Protein AF-I3D1S7-F1 (afdb_monomer_lite)

Structure (mmCIF, N/CA/C/O backbone):
data_AF-I3D1S7-F1
#
_entry.id   AF-I3D1S7-F1
#
loop_
_atom_site.group_PDB
_atom_site.id
_atom_site.type_symbol
_atom_site.label_atom_id
_atom_site.label_alt_id
_atom_site.label_comp_id
_atom_site.label_asym_id
_atom_site.label_entity_id
_atom_site.label_seq_id
_atom_site.pdbx_PDB_ins_code
_atom_site.Cartn_x
_atom_site.Cartn_y
_atom_site.Cartn_z
_atom_site.occupancy
_atom_site.B_iso_or_equiv
_atom_site.auth_seq_id
_atom_site.auth_comp_id
_atom_site.auth_asym_id
_atom_site.auth_atom_id
_atom_site.pdbx_PDB_model_num
ATOM 1 N N . MET A 1 1 ? 56.075 -6.859 -53.085 1.00 43.03 1 MET A N 1
ATOM 2 C CA . MET A 1 1 ? 54.659 -6.988 -52.671 1.00 43.03 1 MET A CA 1
ATOM 3 C C . MET A 1 1 ? 54.621 -7.214 -51.167 1.00 43.03 1 MET A C 1
ATOM 5 O O . MET A 1 1 ? 55.284 -8.134 -50.703 1.00 43.03 1 MET A O 1
ATOM 9 N N . ARG A 1 2 ? 53.948 -6.347 -50.397 1.00 50.91 2 ARG A N 1
ATOM 10 C CA . ARG A 1 2 ? 53.753 -6.568 -48.952 1.00 50.91 2 ARG A CA 1
ATOM 11 C C . ARG A 1 2 ? 52.721 -7.684 -48.762 1.00 50.91 2 ARG A C 1
ATOM 13 O O . ARG A 1 2 ? 51.759 -7.744 -49.522 1.00 50.91 2 ARG A O 1
ATOM 20 N N . LYS A 1 3 ? 52.952 -8.577 -47.796 1.00 56.50 3 LYS A N 1
ATOM 21 C CA . LYS A 1 3 ? 51.992 -9.633 -47.444 1.00 56.50 3 LYS A CA 1
ATOM 22 C C . LYS A 1 3 ? 50.681 -8.984 -46.967 1.00 56.50 3 LYS A C 1
ATOM 24 O O . LYS A 1 3 ? 50.765 -7.989 -46.247 1.00 56.50 3 LYS A O 1
ATOM 29 N N . PRO A 1 4 ? 49.507 -9.506 -47.360 1.00 65.00 4 PRO A N 1
ATOM 30 C CA . PRO A 1 4 ? 48.236 -9.028 -46.826 1.00 65.00 4 PRO A CA 1
ATOM 31 C C . PRO A 1 4 ? 48.206 -9.205 -45.300 1.00 65.00 4 PRO A C 1
ATOM 33 O O . PRO A 1 4 ? 48.725 -10.195 -44.781 1.00 65.00 4 PRO A O 1
ATOM 36 N N . HIS A 1 5 ? 47.643 -8.219 -44.596 1.00 73.25 5 HIS A N 1
ATOM 37 C CA . HIS A 1 5 ? 47.404 -8.299 -43.153 1.00 73.25 5 HIS A CA 1
ATOM 38 C C . HIS A 1 5 ? 46.402 -9.425 -42.841 1.00 73.25 5 HIS A C 1
ATOM 40 O O . HIS A 1 5 ? 45.608 -9.792 -43.710 1.00 73.25 5 HIS A O 1
ATOM 46 N N . SER A 1 6 ? 46.458 -9.990 -41.629 1.00 81.38 6 SER A N 1
ATOM 47 C CA . SER A 1 6 ? 45.541 -11.057 -41.209 1.00 81.38 6 SER A CA 1
ATOM 48 C C . SER A 1 6 ? 44.088 -10.570 -41.189 1.00 81.38 6 SER A C 1
ATOM 50 O O . SER A 1 6 ? 43.819 -9.372 -41.057 1.00 81.38 6 SER A O 1
ATOM 52 N N . ASP A 1 7 ? 43.141 -11.503 -41.292 1.00 80.19 7 ASP A N 1
ATOM 53 C CA . ASP A 1 7 ? 41.710 -11.180 -41.246 1.00 80.19 7 ASP A CA 1
ATOM 54 C C . ASP A 1 7 ? 41.297 -10.560 -39.901 1.00 80.19 7 ASP A C 1
ATOM 56 O O . ASP A 1 7 ? 40.423 -9.700 -39.861 1.00 80.19 7 ASP A O 1
ATOM 60 N N . GLU A 1 8 ? 41.992 -10.896 -38.812 1.00 83.06 8 GLU A N 1
ATOM 61 C CA . GLU A 1 8 ? 41.825 -10.247 -37.506 1.00 83.06 8 GLU A CA 1
ATOM 62 C C . GLU A 1 8 ? 42.163 -8.751 -37.556 1.00 83.06 8 GLU A C 1
ATOM 64 O O . GLU A 1 8 ? 41.391 -7.927 -37.074 1.00 83.06 8 GLU A O 1
ATOM 69 N N . THR A 1 9 ? 43.273 -8.373 -38.201 1.00 84.06 9 THR A N 1
ATOM 70 C CA . THR A 1 9 ? 43.650 -6.959 -38.367 1.00 84.06 9 THR A CA 1
ATOM 71 C C . THR A 1 9 ? 42.662 -6.213 -39.262 1.00 84.06 9 THR A C 1
ATOM 73 O O . THR A 1 9 ? 42.374 -5.042 -39.029 1.00 84.06 9 THR A O 1
ATOM 76 N N . ARG A 1 10 ? 42.122 -6.877 -40.290 1.00 85.81 10 ARG A N 1
ATOM 77 C CA . ARG A 1 10 ? 41.088 -6.290 -41.156 1.00 85.81 10 ARG A CA 1
ATOM 78 C C . ARG A 1 10 ? 39.790 -6.033 -40.395 1.00 85.81 10 ARG A C 1
ATOM 80 O O . ARG A 1 10 ? 39.220 -4.956 -40.544 1.00 85.81 10 ARG A O 1
ATOM 87 N N . ASN A 1 11 ? 39.360 -6.986 -39.572 1.00 86.56 11 ASN A N 1
ATOM 88 C CA . ASN A 1 11 ? 38.158 -6.847 -38.754 1.00 86.56 11 ASN A CA 1
ATOM 89 C C . ASN A 1 11 ? 38.318 -5.750 -37.691 1.00 86.56 11 ASN A C 1
ATOM 91 O O . ASN A 1 11 ? 37.415 -4.932 -37.559 1.00 86.56 11 ASN A O 1
ATOM 95 N N . ASP A 1 12 ? 39.474 -5.660 -37.023 1.00 90.44 12 ASP A N 1
ATOM 96 C CA . ASP A 1 12 ? 39.774 -4.585 -36.057 1.00 90.44 12 ASP A CA 1
ATOM 97 C C . ASP A 1 12 ? 39.713 -3.189 -36.707 1.00 90.44 12 ASP A C 1
ATOM 99 O O . ASP A 1 12 ? 39.126 -2.258 -36.160 1.00 90.44 12 ASP A O 1
ATOM 103 N N . ILE A 1 13 ? 40.253 -3.042 -37.924 1.00 90.75 13 ILE A N 1
ATOM 104 C CA . ILE A 1 13 ? 40.189 -1.783 -38.686 1.00 90.75 13 ILE A CA 1
ATOM 105 C C . ILE A 1 13 ? 38.742 -1.392 -39.006 1.00 90.75 13 ILE A C 1
ATOM 107 O O . ILE A 1 13 ? 38.370 -0.225 -38.861 1.00 90.75 13 ILE A O 1
ATOM 111 N N . VAL A 1 14 ? 37.931 -2.353 -39.454 1.00 89.81 14 VAL A N 1
ATOM 112 C CA . VAL A 1 14 ? 36.519 -2.118 -39.777 1.00 89.81 14 VAL A CA 1
ATOM 113 C C . VAL A 1 14 ? 35.725 -1.773 -38.519 1.00 89.81 14 VAL A C 1
ATOM 115 O O . VAL A 1 14 ? 34.946 -0.823 -38.540 1.00 89.81 14 VAL A O 1
ATOM 118 N N . GLU A 1 15 ? 35.941 -2.489 -37.418 1.00 90.31 15 GLU A N 1
ATOM 119 C CA . GLU A 1 15 ? 35.281 -2.234 -36.138 1.00 90.31 15 GLU A CA 1
ATOM 120 C C . GLU A 1 15 ? 35.600 -0.829 -35.617 1.00 90.31 15 GLU A C 1
ATOM 122 O O . GLU A 1 15 ? 34.683 -0.053 -35.340 1.00 90.31 15 GLU A O 1
ATOM 127 N N . LYS A 1 16 ? 36.881 -0.446 -35.573 1.00 90.12 16 LYS A N 1
ATOM 128 C CA . LYS A 1 16 ? 37.302 0.901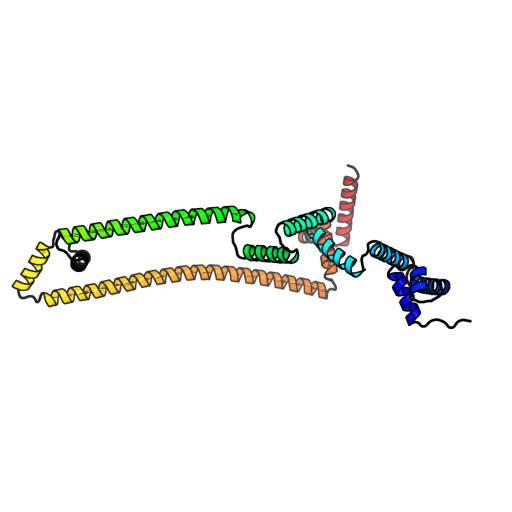 -35.154 1.00 90.12 16 LYS A CA 1
ATOM 129 C C . LYS A 1 16 ? 36.715 1.993 -36.037 1.00 90.12 16 LYS A C 1
ATOM 131 O O . LYS A 1 16 ? 36.271 3.026 -35.531 1.00 90.12 16 LYS A O 1
ATOM 136 N N . TYR A 1 17 ? 36.658 1.755 -37.347 1.00 91.31 17 TYR A N 1
ATOM 137 C CA . TYR A 1 17 ? 36.016 2.683 -38.267 1.00 91.31 17 TYR A CA 1
ATOM 138 C C . TYR A 1 17 ? 34.518 2.814 -37.981 1.00 91.31 17 TYR A C 1
ATOM 140 O O . TYR A 1 17 ? 34.033 3.931 -37.829 1.00 91.31 17 TYR A O 1
ATOM 148 N N . ILE A 1 18 ? 33.780 1.712 -37.822 1.00 89.56 18 ILE A N 1
ATOM 149 C CA . ILE A 1 18 ? 32.352 1.758 -37.465 1.00 89.56 18 ILE A CA 1
ATOM 150 C C . ILE A 1 18 ? 32.151 2.496 -36.135 1.00 89.56 18 ILE A C 1
ATOM 152 O O . ILE A 1 18 ? 31.236 3.305 -36.028 1.00 89.56 18 ILE A O 1
ATOM 156 N N . LEU A 1 19 ? 33.043 2.312 -35.161 1.00 88.50 19 LEU A N 1
ATOM 157 C CA . LEU A 1 19 ? 33.030 3.006 -33.867 1.00 88.50 19 LEU A CA 1
ATOM 158 C C . LEU A 1 19 ? 33.423 4.495 -33.939 1.00 88.50 19 LEU A C 1
ATOM 160 O O . LEU A 1 19 ? 33.598 5.135 -32.899 1.00 88.50 19 LEU A O 1
ATOM 164 N N . GLY A 1 20 ? 33.528 5.074 -35.136 1.00 89.06 20 GLY A N 1
ATOM 165 C CA . GLY A 1 20 ? 33.696 6.512 -35.341 1.00 89.06 20 GLY A CA 1
ATOM 166 C C . GLY A 1 20 ? 35.145 6.999 -35.331 1.00 89.06 20 GLY A C 1
ATOM 167 O O . GLY A 1 20 ? 35.356 8.211 -35.278 1.00 89.06 20 GLY A O 1
ATOM 168 N N . GLU A 1 21 ? 36.140 6.103 -35.375 1.00 91.00 21 GLU A N 1
ATOM 169 C CA . GLU A 1 21 ? 37.556 6.490 -35.464 1.00 91.00 21 GLU A CA 1
ATOM 170 C C . GLU A 1 21 ? 37.927 6.953 -36.867 1.00 91.00 21 GLU A C 1
ATOM 172 O O . GLU A 1 21 ? 37.594 6.335 -37.881 1.00 91.00 21 GLU A O 1
ATOM 177 N N . SER A 1 22 ? 38.663 8.055 -36.934 1.00 90.50 22 SER A N 1
ATOM 178 C CA . SER A 1 22 ? 39.252 8.520 -38.176 1.00 90.50 22 SER A CA 1
ATOM 179 C C . SER A 1 22 ? 40.334 7.554 -38.654 1.00 90.50 22 SER A C 1
ATOM 181 O O . SER A 1 22 ? 41.048 6.931 -37.874 1.00 90.50 22 SER A O 1
ATOM 183 N N . VAL A 1 23 ? 40.543 7.504 -39.969 1.00 89.94 23 VAL A N 1
ATOM 184 C CA . VAL A 1 23 ? 41.598 6.684 -40.590 1.00 89.94 23 VAL A CA 1
ATOM 185 C C . VAL A 1 23 ? 42.993 6.972 -40.006 1.00 89.94 23 VAL A C 1
ATOM 187 O O . VAL A 1 23 ? 43.848 6.091 -39.995 1.00 89.94 23 VAL A O 1
ATOM 190 N N . ARG A 1 24 ? 43.226 8.190 -39.497 1.00 89.75 24 ARG A N 1
ATOM 191 C CA . ARG A 1 24 ? 44.475 8.560 -38.816 1.00 89.75 24 ARG A CA 1
ATOM 192 C C . ARG A 1 24 ? 44.581 7.941 -37.423 1.00 89.75 24 ARG A C 1
ATOM 194 O O . ARG A 1 24 ? 45.605 7.355 -37.118 1.00 89.75 24 ARG A O 1
ATOM 201 N N . GLU A 1 25 ? 43.520 7.991 -36.624 1.00 89.94 25 GLU A N 1
ATOM 202 C CA . GLU A 1 25 ? 43.487 7.342 -35.301 1.00 89.94 25 GLU A CA 1
ATOM 203 C C . GLU A 1 25 ? 43.637 5.817 -35.417 1.00 89.94 25 GLU A C 1
ATOM 205 O O . GLU A 1 25 ? 44.347 5.186 -34.634 1.00 89.94 25 GLU A O 1
ATOM 210 N N . ILE A 1 26 ? 43.043 5.223 -36.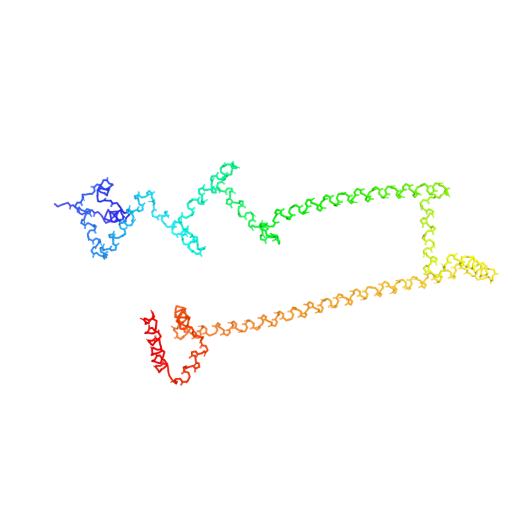457 1.00 91.62 26 ILE A N 1
ATOM 211 C CA . ILE A 1 26 ? 43.201 3.796 -36.756 1.00 91.62 26 ILE A CA 1
ATOM 212 C C . ILE A 1 26 ? 44.646 3.493 -37.163 1.00 91.62 26 ILE A C 1
ATOM 214 O O . ILE A 1 26 ? 45.222 2.518 -36.686 1.00 91.62 26 ILE A O 1
ATOM 218 N N . HIS A 1 27 ? 45.257 4.324 -38.013 1.00 90.50 27 HIS A N 1
ATOM 219 C CA . HIS A 1 27 ? 46.672 4.195 -38.373 1.00 90.50 27 HIS A CA 1
ATOM 220 C C . HIS A 1 27 ? 47.569 4.245 -37.131 1.00 90.50 27 HIS A C 1
ATOM 222 O O . HIS A 1 27 ? 48.429 3.384 -36.960 1.00 90.50 27 HIS A O 1
ATOM 228 N N . ASP A 1 28 ? 47.333 5.210 -36.247 1.00 90.31 28 ASP A N 1
ATOM 229 C CA . ASP A 1 28 ? 48.153 5.422 -35.055 1.00 90.31 28 ASP A CA 1
ATOM 230 C C . ASP A 1 28 ? 47.981 4.290 -34.026 1.00 90.31 28 ASP A C 1
ATOM 232 O O . ASP A 1 28 ? 48.939 3.940 -33.338 1.00 90.31 28 ASP A O 1
ATOM 236 N N . SER A 1 29 ? 46.799 3.664 -33.955 1.00 89.31 29 SER A N 1
ATOM 237 C CA . SER A 1 29 ? 46.528 2.546 -33.038 1.00 89.31 29 SER A CA 1
ATOM 238 C C . SER A 1 29 ? 46.903 1.162 -33.584 1.00 89.31 29 SER A C 1
ATOM 240 O O . SER A 1 29 ? 47.188 0.260 -32.799 1.00 89.31 29 SER A O 1
ATOM 242 N N . THR A 1 30 ? 46.900 0.965 -34.906 1.00 86.38 30 THR A N 1
ATOM 243 C CA . THR A 1 30 ? 47.144 -0.350 -35.542 1.00 86.38 30 THR A CA 1
ATOM 244 C C . THR A 1 30 ? 48.498 -0.453 -36.246 1.00 86.38 30 THR A C 1
ATOM 246 O O . THR A 1 30 ? 48.943 -1.555 -36.565 1.00 86.38 30 THR A O 1
ATOM 249 N N . GLY A 1 31 ? 49.154 0.676 -36.533 1.00 85.06 31 GLY A N 1
ATOM 250 C CA . GLY A 1 31 ? 50.381 0.742 -37.334 1.00 85.06 31 GLY A CA 1
ATOM 251 C C . GLY A 1 31 ? 50.187 0.394 -38.818 1.00 85.06 31 GLY A C 1
ATOM 252 O O . GLY A 1 31 ? 51.166 0.275 -39.560 1.00 85.06 31 GLY A O 1
ATOM 253 N N . VAL A 1 32 ? 48.943 0.204 -39.271 1.00 89.88 32 VAL A N 1
ATOM 254 C CA . VAL A 1 32 ? 48.614 -0.125 -40.664 1.00 89.88 32 VAL A CA 1
ATOM 255 C C . VAL A 1 32 ? 48.563 1.147 -41.499 1.00 89.88 32 VAL A C 1
ATOM 257 O O . VAL A 1 32 ? 48.045 2.171 -41.070 1.00 89.88 32 VAL A O 1
ATOM 260 N N . SER A 1 33 ? 49.082 1.088 -42.730 1.00 90.25 33 SER A N 1
ATOM 261 C CA . SER A 1 33 ? 49.122 2.262 -43.604 1.00 90.25 33 SER A CA 1
ATOM 262 C C . SER A 1 33 ? 47.721 2.792 -43.936 1.00 90.25 33 SER A C 1
ATOM 264 O O . SER A 1 33 ? 46.801 2.019 -44.204 1.00 90.25 33 SER A O 1
ATOM 266 N N . VAL A 1 34 ? 47.586 4.120 -44.014 1.00 89.06 34 VAL A N 1
ATOM 267 C CA . VAL A 1 34 ? 46.337 4.825 -44.373 1.00 89.06 34 VAL A CA 1
ATOM 268 C C . VAL A 1 34 ? 45.719 4.298 -45.676 1.00 89.06 34 VAL A C 1
ATOM 270 O O . VAL A 1 34 ? 44.497 4.183 -45.783 1.00 89.06 34 VAL A O 1
ATOM 273 N N . GLY A 1 35 ? 46.557 3.942 -46.659 1.00 87.94 35 GLY A N 1
ATOM 274 C CA . GLY A 1 35 ? 46.109 3.364 -47.928 1.00 87.94 35 GLY A CA 1
ATOM 275 C C . GLY A 1 35 ? 45.444 1.998 -47.748 1.00 87.94 35 GLY A C 1
ATOM 276 O O . GLY A 1 35 ? 44.352 1.783 -48.262 1.00 87.94 35 GLY A O 1
ATOM 277 N N . SER A 1 36 ? 46.053 1.113 -46.953 1.00 87.50 36 SER A N 1
ATOM 278 C CA . SER A 1 36 ? 45.497 -0.213 -46.649 1.00 87.50 36 SER A CA 1
ATOM 279 C C . SER A 1 36 ? 44.228 -0.135 -45.798 1.00 87.50 36 SER A C 1
ATOM 281 O O . SER A 1 36 ? 43.285 -0.872 -46.054 1.00 87.50 36 SER A O 1
ATOM 283 N N . ILE A 1 37 ? 44.164 0.793 -44.837 1.00 89.75 37 ILE A N 1
ATOM 284 C CA . ILE A 1 37 ? 42.946 1.047 -44.051 1.00 89.75 37 ILE A CA 1
ATOM 285 C C . ILE A 1 37 ? 41.796 1.483 -44.969 1.00 89.75 37 ILE A C 1
ATOM 287 O O . ILE A 1 37 ? 40.697 0.941 -44.891 1.00 89.75 37 ILE A O 1
ATOM 291 N N . SER A 1 38 ? 42.061 2.424 -45.881 1.00 88.50 38 SER A N 1
ATOM 292 C CA . SER A 1 38 ? 41.058 2.921 -46.832 1.00 88.50 38 SER A CA 1
ATOM 293 C C . SER A 1 38 ? 40.586 1.830 -47.795 1.00 88.50 38 SER A C 1
ATOM 295 O O . SER A 1 38 ? 39.411 1.785 -48.150 1.00 88.50 38 SER A O 1
ATOM 297 N N . GLU A 1 39 ? 41.485 0.945 -48.222 1.00 90.69 39 GLU A N 1
ATOM 298 C CA . GLU A 1 39 ? 41.146 -0.214 -49.048 1.00 90.69 39 GLU A CA 1
ATOM 299 C C . GLU A 1 39 ? 40.215 -1.179 -48.301 1.00 90.69 39 GLU A C 1
ATOM 301 O O . GLU A 1 39 ? 39.190 -1.571 -48.851 1.00 90.69 39 GLU A O 1
ATOM 306 N N . TYR A 1 40 ? 40.508 -1.499 -47.035 1.00 89.31 40 TYR A N 1
ATOM 307 C CA . TYR A 1 40 ? 39.682 -2.407 -46.229 1.00 89.31 40 TYR A CA 1
ATOM 308 C C . TYR A 1 40 ? 38.306 -1.828 -45.905 1.00 89.31 40 TYR A C 1
ATOM 310 O O . TYR A 1 40 ? 37.308 -2.538 -46.014 1.00 89.31 40 TYR A O 1
ATOM 318 N N . ILE A 1 41 ? 38.233 -0.535 -45.583 1.00 89.12 41 ILE A N 1
ATOM 319 C CA . ILE A 1 41 ? 36.955 0.154 -45.379 1.00 89.12 41 ILE A CA 1
ATOM 320 C C . ILE A 1 41 ? 36.138 0.147 -46.674 1.00 89.12 41 ILE A C 1
ATOM 322 O O . ILE A 1 41 ? 34.956 -0.169 -46.638 1.00 89.12 41 ILE A O 1
ATOM 326 N N . ASN A 1 42 ? 36.740 0.454 -47.828 1.00 88.50 42 ASN A N 1
ATOM 327 C CA . ASN A 1 42 ? 36.012 0.458 -49.100 1.00 88.50 42 ASN A CA 1
ATOM 328 C C . ASN A 1 42 ? 35.575 -0.948 -49.538 1.00 88.50 42 ASN A C 1
ATOM 330 O O . ASN A 1 42 ? 34.471 -1.087 -50.057 1.00 88.50 42 ASN A O 1
ATOM 334 N N . ASP A 1 43 ? 36.396 -1.981 -49.321 1.00 89.06 43 ASP A N 1
ATOM 335 C CA . ASP A 1 43 ? 36.012 -3.377 -49.569 1.00 89.06 43 ASP A CA 1
ATOM 336 C C . ASP A 1 43 ? 34.819 -3.775 -48.687 1.00 89.06 43 ASP A C 1
ATOM 338 O O . ASP A 1 43 ? 33.822 -4.300 -49.185 1.00 89.06 43 ASP A O 1
ATOM 342 N N . PHE A 1 44 ? 34.854 -3.435 -47.398 1.00 87.31 44 PHE A N 1
ATOM 343 C CA . PHE A 1 44 ? 33.747 -3.679 -46.476 1.00 87.31 44 PHE A CA 1
ATOM 344 C C . PHE A 1 44 ? 32.474 -2.897 -46.855 1.00 87.31 44 PHE A C 1
ATOM 346 O O . PHE A 1 44 ? 31.403 -3.488 -46.997 1.00 87.31 44 PHE A O 1
ATOM 353 N N . SER A 1 45 ? 32.594 -1.597 -47.129 1.00 86.56 45 SER A N 1
ATOM 354 C CA . SER A 1 45 ? 31.497 -0.723 -47.577 1.00 86.56 45 SER A CA 1
ATOM 355 C C . SER A 1 45 ? 31.023 -1.000 -49.009 1.00 86.56 45 SER A C 1
ATOM 357 O O . SER A 1 45 ? 30.072 -0.379 -49.475 1.00 86.56 45 SER A O 1
ATOM 359 N N . SER A 1 46 ? 31.688 -1.884 -49.753 1.00 85.81 46 SER A N 1
ATOM 360 C CA . SER A 1 46 ? 31.177 -2.394 -51.032 1.00 85.81 46 SER A CA 1
ATOM 361 C C . SER A 1 46 ? 30.291 -3.628 -50.842 1.00 85.81 46 SER A C 1
ATOM 363 O O . SER A 1 46 ? 29.408 -3.886 -51.659 1.00 85.81 46 SER A O 1
ATOM 365 N N . LYS A 1 47 ? 30.498 -4.366 -49.742 1.00 87.19 47 LYS A N 1
ATOM 366 C CA . LYS A 1 47 ? 29.725 -5.556 -49.349 1.00 87.19 47 LYS A CA 1
ATOM 367 C C . LYS A 1 47 ? 28.469 -5.195 -48.556 1.00 87.19 47 LYS A C 1
ATOM 369 O O . LYS A 1 47 ? 27.489 -5.934 -48.594 1.00 87.19 47 LYS A O 1
ATOM 374 N N . ILE A 1 48 ? 28.495 -4.064 -47.856 1.00 80.56 48 ILE A N 1
ATOM 375 C CA . ILE A 1 48 ? 27.371 -3.483 -47.116 1.00 80.56 48 ILE A CA 1
ATOM 376 C C . ILE A 1 48 ? 27.126 -2.087 -47.675 1.00 80.56 48 ILE A C 1
ATOM 378 O O . ILE A 1 48 ? 28.087 -1.371 -47.911 1.00 80.56 48 ILE A O 1
ATOM 382 N N . ASP A 1 49 ? 25.868 -1.692 -47.888 1.00 85.00 49 ASP A N 1
ATOM 383 C CA . ASP A 1 49 ? 25.517 -0.369 -48.422 1.00 85.00 49 ASP A CA 1
ATOM 384 C C . ASP A 1 49 ? 26.331 0.762 -47.763 1.00 85.00 49 ASP A C 1
ATOM 386 O O . ASP A 1 49 ? 26.201 1.039 -46.568 1.00 85.00 49 ASP A O 1
ATOM 390 N N . LYS A 1 50 ? 27.165 1.429 -48.569 1.00 85.75 50 LYS A N 1
ATOM 391 C CA . LYS A 1 50 ? 28.100 2.460 -48.110 1.00 85.75 50 LYS A CA 1
ATOM 392 C C . LYS A 1 50 ? 27.410 3.580 -47.335 1.00 85.75 50 LYS A C 1
ATOM 394 O O . LYS A 1 50 ? 27.950 4.042 -46.338 1.00 85.75 50 LYS A O 1
ATOM 399 N N . LYS A 1 51 ? 26.201 3.981 -47.746 1.00 87.75 51 LYS A N 1
ATOM 400 C CA . LYS A 1 51 ? 25.444 5.033 -47.047 1.00 87.75 51 LYS A CA 1
ATOM 401 C C . LYS A 1 51 ? 25.122 4.639 -45.610 1.00 87.75 51 LYS A C 1
ATOM 403 O O . LYS A 1 51 ? 25.178 5.482 -44.722 1.00 87.75 51 LYS A O 1
ATOM 408 N N . SER A 1 52 ? 24.798 3.369 -45.390 1.00 85.50 52 SER A N 1
ATOM 409 C CA . SER A 1 52 ? 24.516 2.833 -44.063 1.00 85.50 52 SER A CA 1
ATOM 410 C C . SER A 1 52 ? 25.770 2.808 -43.186 1.00 85.50 52 SER A C 1
ATOM 412 O O . SER A 1 52 ? 25.700 3.202 -42.024 1.00 85.50 52 SER A O 1
ATOM 414 N N . ILE A 1 53 ? 26.921 2.413 -43.739 1.00 87.38 53 ILE A N 1
ATOM 415 C CA . ILE A 1 53 ? 28.199 2.413 -43.009 1.00 87.38 53 ILE A CA 1
ATOM 416 C C . ILE A 1 53 ? 28.655 3.835 -42.668 1.00 87.38 53 ILE A C 1
ATOM 418 O O . ILE A 1 53 ? 29.010 4.098 -41.520 1.00 87.38 53 ILE A O 1
ATOM 422 N N . ASP A 1 54 ? 28.578 4.760 -43.624 1.00 86.94 54 ASP A N 1
ATOM 423 C CA . ASP A 1 54 ? 28.939 6.164 -43.409 1.00 86.94 54 ASP A CA 1
ATOM 424 C C . ASP A 1 54 ? 28.024 6.804 -42.343 1.00 86.94 54 ASP A C 1
ATOM 426 O O . ASP A 1 54 ? 28.503 7.498 -41.447 1.00 86.94 54 ASP A O 1
ATOM 430 N N . ALA A 1 55 ? 26.719 6.498 -42.359 1.00 88.81 55 ALA A N 1
ATOM 431 C CA . ALA A 1 55 ? 25.777 6.972 -41.343 1.00 88.81 55 ALA A CA 1
ATOM 432 C C . ALA A 1 55 ? 26.075 6.413 -39.939 1.00 88.81 55 ALA A C 1
ATOM 434 O O . ALA A 1 55 ? 25.959 7.145 -38.954 1.00 88.81 55 ALA A O 1
ATOM 435 N N . MET A 1 56 ? 26.469 5.137 -39.828 1.00 88.38 56 MET A N 1
ATOM 436 C CA . MET A 1 56 ? 26.895 4.547 -38.551 1.00 88.38 56 MET A CA 1
ATOM 437 C C . MET A 1 56 ? 28.180 5.203 -38.041 1.00 88.38 56 MET A C 1
ATOM 439 O O . MET A 1 56 ? 28.239 5.595 -36.875 1.00 88.38 56 MET A O 1
ATOM 443 N N . HIS A 1 57 ? 29.172 5.377 -38.917 1.00 89.94 57 HIS A N 1
ATOM 444 C CA . HIS A 1 57 ? 30.422 6.060 -38.592 1.00 89.94 57 HIS A CA 1
ATOM 445 C C . HIS A 1 57 ? 30.162 7.481 -38.074 1.00 89.94 57 HIS A C 1
ATOM 447 O O . HIS A 1 57 ? 30.649 7.850 -37.004 1.00 89.94 57 HIS A O 1
ATOM 453 N N . ASP A 1 58 ? 29.343 8.265 -38.781 1.00 91.12 58 ASP A N 1
ATOM 454 C CA . ASP A 1 58 ? 28.998 9.632 -38.384 1.00 91.12 58 ASP A CA 1
ATOM 455 C C . ASP A 1 58 ? 28.233 9.677 -37.055 1.00 91.12 58 ASP A C 1
ATOM 457 O O . ASP A 1 58 ? 28.511 10.528 -36.205 1.00 91.12 58 ASP A O 1
ATOM 461 N N . PHE A 1 59 ? 27.313 8.738 -36.827 1.00 89.19 59 PHE A N 1
ATOM 462 C CA . PHE A 1 59 ? 26.594 8.620 -35.561 1.00 89.19 59 PHE A CA 1
ATOM 463 C C . PHE A 1 59 ? 27.543 8.349 -34.384 1.00 89.19 59 PHE A C 1
ATOM 465 O O . PHE A 1 59 ? 27.519 9.079 -33.387 1.00 89.19 59 PHE A O 1
ATOM 472 N N . PHE A 1 60 ? 28.428 7.356 -34.499 1.00 89.69 60 PHE A N 1
ATOM 473 C CA . PHE A 1 60 ? 29.383 7.036 -33.434 1.00 89.69 60 PHE A CA 1
ATOM 474 C C . PHE A 1 60 ? 30.435 8.125 -33.235 1.00 89.69 60 PHE A C 1
ATOM 476 O O . PHE A 1 60 ? 30.832 8.410 -32.102 1.00 89.69 60 PHE A O 1
ATOM 483 N N . LYS A 1 61 ? 30.817 8.819 -34.305 1.00 91.44 61 LYS A N 1
ATOM 484 C CA . LYS A 1 61 ? 31.670 10.005 -34.236 1.00 91.44 61 LYS A CA 1
ATOM 485 C C . LYS A 1 61 ? 31.013 11.140 -33.448 1.00 91.44 61 LYS A C 1
ATOM 487 O O . LYS A 1 61 ? 31.687 11.788 -32.647 1.00 91.44 61 LYS A O 1
ATOM 492 N N . ILE A 1 62 ? 29.707 11.371 -33.617 1.00 89.81 62 ILE A N 1
ATOM 493 C CA . ILE A 1 62 ? 28.952 12.352 -32.816 1.00 89.81 62 ILE A CA 1
ATOM 494 C C . ILE A 1 62 ? 28.905 11.929 -31.343 1.00 89.81 62 ILE A C 1
ATOM 496 O O . ILE A 1 62 ? 29.139 12.764 -30.469 1.00 89.81 62 ILE A O 1
ATOM 500 N N . ILE A 1 63 ? 28.646 10.651 -31.055 1.00 86.88 63 ILE A N 1
ATOM 501 C CA . ILE A 1 63 ? 28.645 10.111 -29.685 1.00 86.88 63 ILE A CA 1
ATOM 502 C C . ILE A 1 63 ? 30.002 10.361 -29.009 1.00 86.88 63 ILE A C 1
ATOM 504 O O . ILE A 1 63 ? 30.053 10.982 -27.944 1.00 86.88 63 ILE A O 1
ATOM 508 N N . ARG A 1 64 ? 31.104 9.983 -29.670 1.00 87.56 64 ARG A N 1
ATOM 509 C CA . ARG A 1 64 ? 32.471 10.171 -29.155 1.00 87.56 64 ARG A CA 1
ATOM 510 C C . ARG A 1 64 ? 32.836 11.638 -28.970 1.00 87.56 64 ARG A C 1
ATOM 512 O O . ARG A 1 64 ? 33.448 11.987 -27.965 1.00 87.56 64 ARG A O 1
ATOM 519 N N . LYS A 1 65 ? 32.436 12.517 -29.897 1.00 89.62 65 LYS A N 1
ATOM 520 C CA . LYS A 1 65 ? 32.682 13.967 -29.792 1.00 89.62 65 LYS A CA 1
ATOM 521 C C . LYS A 1 65 ? 32.031 14.578 -28.547 1.00 89.62 65 LYS A C 1
ATOM 523 O O . LYS A 1 65 ? 32.551 15.551 -28.012 1.00 89.62 65 LYS A O 1
ATOM 528 N N . ASN A 1 66 ? 30.925 14.002 -28.084 1.00 85.94 66 ASN A N 1
ATOM 529 C CA . ASN A 1 66 ? 30.254 14.404 -26.849 1.00 85.94 66 ASN A CA 1
ATOM 530 C C . ASN A 1 66 ? 30.771 13.651 -25.606 1.00 85.94 66 ASN A C 1
ATOM 532 O O . ASN A 1 66 ? 30.139 13.709 -24.558 1.00 85.94 66 ASN A O 1
ATOM 536 N N . GLY A 1 67 ? 31.897 12.934 -25.708 1.00 85.38 67 GLY A N 1
ATOM 537 C CA . GLY A 1 67 ? 32.502 12.203 -24.592 1.00 85.38 67 GLY A CA 1
ATOM 538 C C . GLY A 1 67 ? 31.724 10.960 -24.152 1.00 85.38 67 GLY A C 1
ATOM 539 O O . GLY A 1 67 ? 32.003 10.422 -23.086 1.00 85.38 67 GLY A O 1
ATOM 540 N N . MET A 1 68 ? 30.756 10.504 -24.950 1.00 85.62 68 MET A N 1
ATOM 541 C CA . MET A 1 68 ? 29.935 9.336 -24.643 1.00 85.62 68 MET A CA 1
ATOM 542 C C . MET A 1 68 ? 30.501 8.075 -25.299 1.00 85.62 68 MET A C 1
ATOM 544 O O . MET A 1 68 ? 31.155 8.126 -26.343 1.00 85.62 68 MET A O 1
ATOM 548 N N . GLN A 1 69 ? 30.206 6.922 -24.708 1.00 84.75 69 GLN A N 1
ATOM 549 C CA . GLN A 1 69 ? 30.371 5.614 -25.334 1.00 84.75 69 GLN A CA 1
ATOM 550 C C . GLN A 1 69 ? 29.037 5.134 -25.937 1.00 84.75 69 GLN A C 1
ATOM 552 O O . GLN A 1 69 ? 27.965 5.565 -25.507 1.00 84.75 69 GLN A O 1
ATOM 557 N N . PRO A 1 70 ? 29.061 4.184 -26.892 1.00 81.50 70 PRO A N 1
ATOM 558 C CA . PRO A 1 70 ? 27.853 3.551 -27.434 1.00 81.50 70 PRO A CA 1
ATOM 559 C C . PRO A 1 70 ? 26.854 3.070 -26.371 1.00 81.50 70 PRO A C 1
ATOM 561 O O . PRO A 1 70 ? 25.646 3.262 -26.509 1.00 81.50 70 PRO A O 1
ATOM 564 N N . LYS A 1 71 ? 27.361 2.485 -25.278 1.00 84.75 71 LYS A N 1
ATOM 565 C CA . LYS A 1 71 ? 26.544 2.014 -24.151 1.00 84.75 71 LYS A CA 1
ATOM 566 C C . LYS A 1 71 ? 25.791 3.157 -23.457 1.00 84.75 71 LYS A C 1
ATOM 568 O O . LYS A 1 71 ? 24.643 2.979 -23.066 1.00 84.75 71 LYS A O 1
ATOM 573 N N . ASP A 1 72 ? 26.398 4.339 -23.365 1.00 85.50 72 ASP A N 1
ATOM 574 C CA . ASP A 1 72 ? 25.804 5.506 -22.711 1.00 85.50 72 ASP A CA 1
ATOM 575 C C . ASP A 1 72 ? 24.663 6.066 -23.565 1.00 85.50 72 ASP A C 1
ATOM 577 O O . ASP A 1 72 ? 23.606 6.414 -23.043 1.00 85.50 72 ASP A O 1
ATOM 581 N N . ALA A 1 73 ? 24.823 6.054 -24.894 1.00 84.94 73 ALA A N 1
ATOM 582 C CA . ALA A 1 73 ? 23.752 6.399 -25.825 1.00 84.94 73 ALA A CA 1
ATOM 583 C C . ALA A 1 73 ? 22.567 5.419 -25.729 1.00 84.94 73 ALA A C 1
ATOM 585 O O . ALA A 1 73 ? 21.411 5.841 -25.801 1.00 84.94 73 ALA A O 1
ATOM 586 N N . PHE A 1 74 ? 22.837 4.127 -25.511 1.00 86.06 74 PHE A N 1
ATOM 587 C CA . PHE A 1 74 ? 21.791 3.131 -25.272 1.00 86.06 74 PHE A CA 1
ATOM 588 C C . PHE A 1 74 ? 21.040 3.388 -23.956 1.00 86.06 74 PHE A C 1
ATOM 590 O O . PHE A 1 74 ? 19.810 3.448 -23.960 1.00 86.06 74 PHE A O 1
ATOM 597 N N . TYR A 1 75 ? 21.746 3.612 -22.842 1.00 86.25 75 TYR A N 1
ATOM 598 C CA . TYR A 1 75 ? 21.101 3.977 -21.573 1.00 86.25 75 TYR A CA 1
ATOM 599 C C . TYR A 1 75 ? 20.308 5.285 -21.689 1.00 86.25 75 TYR A C 1
ATOM 601 O O . TYR A 1 75 ? 19.171 5.365 -21.219 1.00 86.25 75 TYR A O 1
ATOM 609 N N . GLY A 1 76 ? 20.860 6.279 -22.389 1.00 86.31 76 GLY A N 1
ATOM 610 C CA . GLY A 1 76 ? 20.175 7.527 -22.708 1.00 86.31 76 GLY A CA 1
ATOM 611 C C . GLY A 1 76 ? 18.884 7.299 -23.494 1.00 86.31 76 GLY A C 1
ATOM 612 O O . GLY A 1 76 ? 17.862 7.893 -23.164 1.00 86.31 76 GLY A O 1
ATOM 613 N N . HIS A 1 77 ? 18.883 6.389 -24.472 1.00 85.44 77 HIS A N 1
ATOM 614 C CA . HIS A 1 77 ? 17.679 6.016 -25.219 1.00 85.44 77 HIS A CA 1
ATOM 615 C C . HIS A 1 77 ? 16.600 5.381 -24.328 1.00 85.44 77 HIS A C 1
ATOM 617 O O . HIS A 1 77 ? 15.421 5.719 -24.468 1.00 85.44 77 HIS A O 1
ATOM 623 N N . VAL A 1 78 ? 16.980 4.497 -23.399 1.00 87.31 78 VAL A N 1
ATOM 624 C CA . VAL A 1 78 ? 16.037 3.884 -22.446 1.00 87.31 78 VAL A CA 1
ATOM 625 C C . VAL A 1 78 ? 15.377 4.960 -21.581 1.00 87.31 78 VAL A C 1
ATOM 627 O O . VAL A 1 78 ? 14.150 5.010 -21.495 1.00 87.31 78 VAL A O 1
ATOM 630 N N . ILE A 1 79 ? 16.173 5.867 -21.006 1.00 86.06 79 ILE A N 1
ATOM 631 C CA . ILE A 1 79 ? 15.669 6.981 -20.189 1.00 86.06 79 ILE A CA 1
ATOM 632 C C . ILE A 1 79 ? 14.764 7.889 -21.027 1.00 86.06 79 ILE A C 1
ATOM 634 O O . ILE A 1 79 ? 13.634 8.174 -20.635 1.00 86.06 79 ILE A O 1
ATOM 638 N N . PHE A 1 80 ? 15.215 8.288 -22.215 1.00 87.00 80 PHE A N 1
ATOM 639 C CA . PHE A 1 80 ? 14.458 9.143 -23.128 1.00 87.00 80 PHE A CA 1
ATOM 640 C C . PHE A 1 80 ? 13.105 8.530 -23.517 1.00 87.00 80 PHE A C 1
ATOM 642 O O . PHE A 1 80 ? 12.093 9.227 -23.556 1.00 87.00 80 PHE A O 1
ATOM 649 N N . SER A 1 81 ? 13.060 7.215 -23.734 1.00 86.06 81 SER A N 1
ATOM 650 C CA . SER A 1 81 ? 11.823 6.491 -24.047 1.00 86.06 81 SER A CA 1
ATOM 651 C C . SER A 1 81 ? 10.831 6.502 -22.881 1.00 86.06 81 SER A C 1
ATOM 653 O O . SER A 1 81 ? 9.630 6.677 -23.098 1.00 86.06 81 SER A O 1
ATOM 655 N N . ILE A 1 82 ? 11.316 6.367 -21.641 1.00 87.56 82 ILE A N 1
ATOM 656 C CA . ILE A 1 82 ? 10.483 6.485 -20.433 1.00 87.56 82 ILE A CA 1
ATOM 657 C C . ILE A 1 82 ? 9.919 7.907 -20.323 1.00 87.56 82 ILE A C 1
ATOM 659 O O . ILE A 1 82 ? 8.715 8.074 -20.131 1.00 87.56 82 ILE A O 1
ATOM 663 N N . LEU A 1 83 ? 10.754 8.930 -20.511 1.00 87.50 83 LEU A N 1
ATOM 664 C CA . LEU A 1 83 ? 10.327 10.332 -20.453 1.00 87.50 83 LEU A CA 1
ATOM 665 C C . LEU A 1 83 ? 9.215 10.632 -21.466 1.00 87.50 83 LEU A C 1
ATOM 667 O O . LEU A 1 83 ? 8.170 11.171 -21.095 1.00 87.50 83 LEU A O 1
ATOM 671 N N . LEU A 1 84 ? 9.392 10.206 -22.721 1.00 85.50 84 LEU A N 1
ATOM 672 C CA . LEU A 1 84 ? 8.381 10.380 -23.766 1.00 85.50 84 LEU A CA 1
ATOM 673 C C . LEU A 1 84 ? 7.077 9.644 -23.447 1.00 85.50 84 LEU A C 1
ATOM 675 O O . LEU A 1 84 ? 5.997 10.202 -23.652 1.00 85.50 84 LEU A O 1
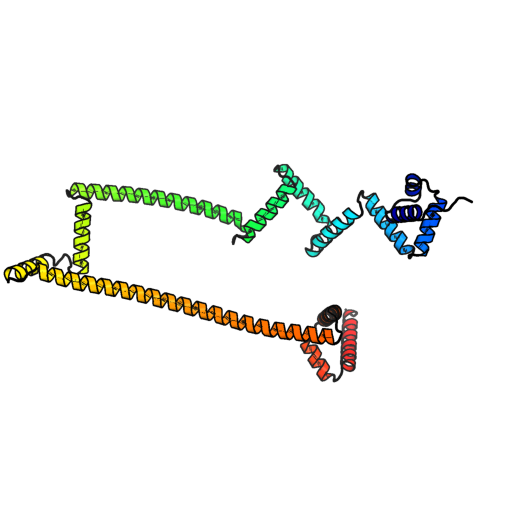ATOM 679 N N . LYS A 1 85 ? 7.155 8.421 -22.905 1.00 91.12 85 LYS A N 1
ATOM 680 C CA . LYS A 1 85 ? 5.975 7.646 -22.483 1.00 91.12 85 LYS A CA 1
ATOM 681 C C . LYS A 1 85 ? 5.140 8.399 -21.443 1.00 91.12 85 LYS A C 1
ATOM 683 O O . LYS A 1 85 ? 3.913 8.318 -21.475 1.00 91.12 85 LYS A O 1
ATOM 688 N N . HIS A 1 86 ? 5.793 9.156 -20.565 1.00 85.75 86 HIS A N 1
ATOM 689 C CA . HIS A 1 86 ? 5.150 9.966 -19.530 1.00 85.75 86 HIS A CA 1
ATOM 690 C C . HIS A 1 86 ? 4.929 11.434 -19.938 1.00 85.75 86 HIS A C 1
ATOM 692 O O . HIS A 1 86 ? 4.557 12.245 -19.095 1.00 85.75 86 HIS A O 1
ATOM 698 N N . LYS A 1 87 ? 5.095 11.772 -21.229 1.00 86.75 87 LYS A N 1
ATOM 699 C CA . LYS A 1 87 ? 4.909 13.126 -21.790 1.00 86.75 87 LYS A CA 1
ATOM 700 C C . LYS A 1 87 ? 5.767 14.201 -21.107 1.00 86.75 87 LYS A C 1
ATOM 702 O O . LYS A 1 87 ? 5.374 15.364 -21.053 1.00 86.75 87 LYS A O 1
ATOM 707 N N . LEU A 1 88 ? 6.933 13.815 -20.599 1.00 84.12 88 LEU A N 1
ATOM 708 C CA . LEU A 1 88 ? 7.899 14.739 -20.018 1.00 84.12 88 LEU A CA 1
ATOM 709 C C . LEU A 1 88 ? 8.765 15.338 -21.127 1.00 84.12 88 LEU A C 1
ATOM 711 O O . LEU A 1 88 ? 9.244 14.605 -21.993 1.00 84.12 88 LEU A O 1
ATOM 715 N N . ASP A 1 89 ? 8.976 16.657 -21.098 1.00 84.69 89 ASP A N 1
ATOM 716 C CA . ASP A 1 89 ? 9.881 17.337 -22.030 1.00 84.69 89 ASP A CA 1
ATOM 717 C C . ASP A 1 89 ? 11.342 17.042 -21.641 1.00 84.69 89 ASP A C 1
ATOM 719 O O . ASP A 1 89 ? 11.796 17.503 -20.587 1.00 84.69 89 ASP A O 1
ATOM 723 N N . PRO A 1 90 ? 12.117 16.328 -22.481 1.00 79.00 90 PRO A N 1
ATOM 724 C CA . PRO A 1 90 ? 13.514 16.006 -22.197 1.00 79.00 90 PRO A CA 1
ATOM 725 C C . PRO A 1 90 ? 14.384 17.241 -21.935 1.00 79.00 90 PRO A C 1
ATOM 727 O O . PRO A 1 90 ? 15.376 17.147 -21.214 1.00 79.00 90 PRO A O 1
ATOM 730 N N . LYS A 1 91 ? 14.013 18.410 -22.476 1.00 80.94 91 LYS A N 1
ATOM 731 C CA . LYS A 1 91 ? 14.750 19.664 -22.256 1.00 80.94 91 LYS A CA 1
ATOM 732 C C . LYS A 1 91 ? 14.645 20.174 -20.820 1.00 80.94 91 LYS A C 1
ATOM 734 O O . LYS A 1 91 ? 15.554 20.856 -20.361 1.00 80.94 91 LYS A O 1
ATOM 739 N N . GLN A 1 92 ? 13.562 19.846 -20.118 1.00 82.81 92 GLN A N 1
ATOM 740 C CA . GLN A 1 92 ? 13.312 20.294 -18.744 1.00 82.81 92 GLN A CA 1
ATOM 741 C C . GLN A 1 92 ? 13.892 19.332 -17.699 1.00 82.81 92 GLN A C 1
ATOM 743 O O . GLN A 1 92 ? 14.083 19.708 -16.541 1.00 82.81 92 GLN A O 1
ATOM 748 N N . ILE A 1 93 ? 14.210 18.098 -18.101 1.00 85.06 93 ILE A N 1
ATOM 749 C CA . ILE A 1 93 ? 14.709 17.062 -17.193 1.00 85.06 93 ILE A CA 1
ATOM 750 C C . ILE A 1 93 ? 16.090 17.399 -16.648 1.00 85.06 93 ILE A C 1
ATOM 752 O O . ILE A 1 93 ? 16.304 17.219 -15.455 1.00 85.06 93 ILE A O 1
ATOM 756 N N . ASN A 1 94 ? 16.997 17.944 -17.463 1.00 82.69 94 ASN A N 1
ATOM 757 C CA . ASN A 1 94 ? 18.321 18.335 -16.970 1.00 82.69 94 ASN A CA 1
ATOM 758 C C . ASN A 1 94 ? 18.212 19.373 -15.846 1.00 82.69 94 ASN A C 1
ATOM 760 O O . ASN A 1 94 ? 18.731 19.143 -14.759 1.00 82.69 94 ASN A O 1
ATOM 764 N N . SER A 1 95 ? 17.446 20.450 -16.060 1.00 85.81 95 SER A N 1
ATOM 765 C CA . SER A 1 95 ? 17.224 21.474 -15.031 1.00 85.81 95 SER A CA 1
ATOM 766 C C . SER A 1 95 ? 16.525 20.925 -13.786 1.00 85.81 95 SER A C 1
ATOM 768 O O . SER A 1 95 ? 16.825 21.346 -12.673 1.00 85.81 95 SER A O 1
ATOM 770 N N . PHE A 1 96 ? 15.605 19.972 -13.955 1.00 86.19 96 PHE A N 1
ATOM 771 C CA . PHE A 1 96 ? 14.926 19.330 -12.833 1.00 86.19 96 PHE A CA 1
ATOM 772 C C . PHE A 1 96 ? 15.883 18.460 -12.008 1.00 86.19 96 PHE A C 1
ATOM 774 O O . PHE A 1 96 ? 15.919 18.578 -10.786 1.00 86.19 96 PHE A O 1
ATOM 781 N N . VAL A 1 97 ? 16.682 17.614 -12.663 1.00 86.75 97 VAL A N 1
ATOM 782 C CA . VAL A 1 97 ? 17.656 16.743 -11.992 1.00 86.75 97 VAL A CA 1
ATOM 783 C C . VAL A 1 97 ? 18.712 17.581 -11.274 1.00 86.75 97 VAL A C 1
ATOM 785 O O . VAL A 1 97 ? 18.997 17.319 -10.109 1.00 86.75 97 VAL A O 1
ATOM 788 N N . GLU A 1 98 ? 19.238 18.628 -11.912 1.00 87.31 98 GLU A N 1
ATOM 789 C CA . GLU A 1 98 ? 20.179 19.562 -11.280 1.00 87.31 98 GLU A CA 1
ATOM 790 C C . GLU A 1 98 ? 19.574 20.245 -10.051 1.00 87.31 98 GLU A C 1
ATOM 792 O O . GLU A 1 98 ? 20.224 20.321 -9.005 1.00 87.31 98 GLU A O 1
ATOM 797 N N . PHE A 1 99 ? 18.320 20.696 -10.143 1.00 88.50 99 PHE A N 1
ATOM 798 C CA . PHE A 1 99 ? 17.605 21.305 -9.024 1.00 88.50 99 PHE A CA 1
ATOM 799 C C . PHE A 1 99 ? 17.440 20.330 -7.852 1.00 88.50 99 PHE A C 1
ATOM 801 O O . PHE A 1 99 ? 17.787 20.664 -6.719 1.00 88.50 99 PHE A O 1
ATOM 808 N N . VAL A 1 100 ? 16.962 19.111 -8.120 1.00 87.12 100 VAL A N 1
ATOM 809 C CA . VAL A 1 100 ? 16.751 18.081 -7.092 1.00 87.12 100 VAL A CA 1
ATOM 810 C C . VAL A 1 100 ? 18.070 17.688 -6.432 1.00 87.12 100 VAL A C 1
ATOM 812 O O . VAL A 1 100 ? 18.137 17.620 -5.207 1.00 87.12 100 VAL A O 1
ATOM 815 N N . LEU A 1 101 ? 19.134 17.480 -7.212 1.00 88.19 101 LEU A N 1
ATOM 816 C CA . LEU A 1 101 ? 20.454 17.140 -6.677 1.00 88.19 101 LEU A CA 1
ATOM 817 C C . LEU A 1 101 ? 21.051 18.283 -5.849 1.00 88.19 101 LEU A C 1
ATOM 819 O O . LEU A 1 101 ? 21.625 18.030 -4.791 1.00 88.19 101 LEU A O 1
ATOM 823 N N . SER A 1 102 ? 20.873 19.531 -6.284 1.00 88.12 102 SER A N 1
ATOM 824 C CA . SER A 1 102 ? 21.318 20.711 -5.532 1.00 88.12 102 SER A CA 1
ATOM 825 C C . SER A 1 102 ? 20.577 20.835 -4.199 1.00 88.12 102 SER A C 1
ATOM 827 O O . SER A 1 102 ? 21.196 21.066 -3.161 1.00 88.12 102 SER A O 1
ATOM 829 N N . MET A 1 103 ? 19.260 20.620 -4.204 1.00 86.12 103 MET A N 1
ATOM 830 C CA . MET A 1 103 ? 18.444 20.593 -2.989 1.00 86.12 103 MET A CA 1
ATOM 831 C C . MET A 1 103 ? 18.856 19.440 -2.059 1.00 86.12 103 MET A C 1
ATOM 833 O O . MET A 1 103 ? 18.926 19.625 -0.845 1.00 86.12 103 MET A O 1
ATOM 837 N N . ALA A 1 104 ? 19.192 18.270 -2.608 1.00 86.38 104 ALA A N 1
ATOM 838 C CA . ALA A 1 104 ? 19.720 17.141 -1.842 1.00 86.38 104 ALA A CA 1
ATOM 839 C C . ALA A 1 104 ? 21.005 17.519 -1.105 1.00 86.38 104 ALA A C 1
ATOM 841 O O . ALA A 1 104 ? 21.107 17.335 0.106 1.00 86.38 104 ALA A O 1
ATOM 842 N N . GLN A 1 105 ? 21.963 18.096 -1.835 1.00 86.75 105 GLN A N 1
ATOM 843 C CA . GLN A 1 105 ? 23.261 18.492 -1.297 1.00 86.75 105 GLN A CA 1
ATOM 844 C C . GLN A 1 105 ? 23.118 19.536 -0.190 1.00 86.75 105 GLN A C 1
ATOM 846 O O . GLN A 1 105 ? 23.766 19.414 0.847 1.00 86.75 105 GLN A O 1
ATOM 851 N N . GLN A 1 106 ? 22.234 20.522 -0.373 1.00 88.44 106 GLN A N 1
ATOM 852 C CA . GLN A 1 106 ? 21.935 21.526 0.654 1.00 88.44 106 GLN A CA 1
ATOM 853 C C . GLN A 1 106 ? 21.378 20.904 1.942 1.00 88.44 106 GLN A C 1
ATOM 855 O O . GLN A 1 106 ? 21.647 21.409 3.028 1.00 88.44 106 GLN A O 1
ATOM 860 N N . ASN A 1 107 ? 20.655 19.790 1.826 1.00 84.25 107 ASN A N 1
ATOM 861 C CA . ASN A 1 107 ? 20.089 19.050 2.953 1.00 84.25 107 ASN A CA 1
ATOM 862 C C . ASN A 1 107 ? 20.977 17.883 3.432 1.00 84.25 107 ASN A C 1
ATOM 864 O O . ASN A 1 107 ? 20.537 17.072 4.244 1.00 84.25 107 ASN A O 1
ATOM 868 N N . GLY A 1 108 ? 22.218 17.770 2.940 1.00 87.12 108 GLY A N 1
ATOM 869 C CA . GLY A 1 108 ? 23.154 16.708 3.332 1.00 87.12 108 GLY A CA 1
ATOM 870 C C . GLY A 1 108 ? 22.780 15.305 2.833 1.00 87.12 108 GLY A C 1
ATOM 871 O O . GLY A 1 108 ? 23.257 14.313 3.382 1.00 87.12 108 GLY A O 1
ATOM 872 N N . LEU A 1 109 ? 21.929 15.204 1.810 1.00 87.12 109 LEU A N 1
ATOM 873 C CA . LEU A 1 109 ? 21.476 13.944 1.221 1.00 87.12 109 LEU A CA 1
ATOM 874 C C . LEU A 1 109 ? 22.289 13.595 -0.031 1.00 87.12 109 LEU A C 1
ATOM 876 O O . LEU A 1 109 ? 22.561 14.449 -0.876 1.00 87.12 109 LEU A O 1
ATOM 880 N N . SER A 1 110 ? 22.634 12.314 -0.183 1.00 87.88 110 SER A N 1
ATOM 881 C CA . SER A 1 110 ? 23.182 11.792 -1.438 1.00 87.88 110 SER A CA 1
ATOM 882 C C . SER A 1 110 ? 22.066 11.523 -2.455 1.00 87.88 110 SER A C 1
ATOM 884 O O . SER A 1 110 ? 20.902 11.320 -2.098 1.00 87.88 110 SER A O 1
ATOM 886 N N . ALA A 1 111 ? 22.428 11.481 -3.740 1.00 83.88 111 ALA A N 1
ATOM 887 C CA . ALA A 1 111 ? 21.501 11.141 -4.821 1.00 83.88 111 ALA A CA 1
ATOM 888 C C . ALA A 1 111 ? 20.875 9.744 -4.639 1.00 83.88 111 ALA A C 1
ATOM 890 O O . ALA A 1 111 ? 19.695 9.541 -4.910 1.00 83.88 111 ALA A O 1
ATOM 891 N N . GLU A 1 112 ? 21.659 8.789 -4.138 1.00 86.12 112 GLU A N 1
ATOM 892 C CA . GLU A 1 112 ? 21.218 7.418 -3.865 1.00 86.12 112 GLU A CA 1
ATOM 893 C C . GLU A 1 112 ? 20.207 7.382 -2.716 1.00 86.12 112 GLU A C 1
ATOM 895 O O . GLU A 1 112 ? 19.148 6.766 -2.841 1.00 86.12 112 GLU A O 1
ATOM 900 N N . SER A 1 113 ? 20.483 8.115 -1.634 1.00 85.00 113 SER A N 1
ATOM 901 C CA . SER A 1 113 ? 19.563 8.232 -0.503 1.00 85.00 113 SER A CA 1
ATOM 902 C C . SER A 1 113 ? 18.242 8.878 -0.909 1.00 85.00 113 SER A C 1
ATOM 904 O O . SER A 1 113 ? 17.195 8.449 -0.437 1.00 85.00 113 SER A O 1
ATOM 906 N N . LEU A 1 114 ? 18.253 9.863 -1.815 1.00 85.94 114 LEU A N 1
ATOM 907 C CA . LEU A 1 114 ? 17.018 10.442 -2.351 1.00 85.94 114 LEU A CA 1
ATOM 908 C C . LEU A 1 114 ? 16.160 9.410 -3.081 1.00 85.94 114 LEU A C 1
ATOM 910 O O . LEU A 1 114 ? 14.951 9.358 -2.865 1.00 85.94 114 LEU A O 1
ATOM 914 N N . ILE A 1 115 ? 16.774 8.582 -3.927 1.00 86.25 115 ILE A N 1
ATOM 915 C CA . ILE A 1 115 ? 16.056 7.530 -4.652 1.00 86.25 115 ILE A CA 1
ATOM 916 C C . ILE A 1 115 ? 15.423 6.547 -3.659 1.00 86.25 115 ILE A C 1
ATOM 918 O O . ILE A 1 115 ? 14.255 6.187 -3.814 1.00 86.25 115 ILE A O 1
ATOM 922 N N . GLU A 1 116 ? 16.157 6.145 -2.621 1.00 86.69 116 GLU A N 1
ATOM 923 C CA . GLU A 1 116 ? 15.637 5.256 -1.576 1.00 86.69 116 GLU A CA 1
ATOM 924 C C . GLU A 1 116 ? 14.528 5.906 -0.740 1.00 86.69 116 GLU A C 1
ATOM 926 O O . GLU A 1 116 ? 13.522 5.258 -0.435 1.00 86.69 116 GLU A O 1
ATOM 931 N N . ILE A 1 117 ? 14.636 7.201 -0.435 1.00 85.44 117 ILE A N 1
ATOM 932 C CA . ILE A 1 117 ? 13.571 7.956 0.237 1.00 85.44 117 ILE A CA 1
ATOM 933 C C . ILE A 1 117 ? 12.320 7.995 -0.643 1.00 85.44 117 ILE A C 1
ATOM 935 O O . ILE A 1 117 ? 11.240 7.672 -0.159 1.00 85.44 117 ILE A O 1
ATOM 939 N N . CYS A 1 118 ? 12.438 8.306 -1.936 1.00 84.25 118 CYS A N 1
ATOM 940 C CA . CYS A 1 118 ? 11.296 8.309 -2.854 1.00 84.25 118 CYS A CA 1
ATOM 941 C C . CYS A 1 118 ? 10.611 6.935 -2.929 1.00 84.25 118 CYS A C 1
ATOM 943 O O . CYS A 1 118 ? 9.381 6.862 -2.901 1.00 84.25 118 CYS A O 1
ATOM 945 N N . LYS A 1 119 ? 11.385 5.841 -2.965 1.00 86.06 119 LYS A N 1
ATOM 946 C CA . LYS A 1 119 ? 10.839 4.475 -2.898 1.00 86.06 119 LYS A CA 1
ATOM 947 C C . LYS A 1 119 ? 10.113 4.221 -1.581 1.00 86.06 119 LYS A C 1
ATOM 949 O O . LYS A 1 119 ? 9.011 3.684 -1.591 1.00 86.06 119 LYS A O 1
ATOM 954 N N . THR A 1 120 ? 10.711 4.624 -0.464 1.00 84.62 120 THR A N 1
ATOM 955 C CA . THR A 1 120 ? 10.141 4.437 0.877 1.00 84.62 120 THR A CA 1
ATOM 956 C C . THR A 1 120 ? 8.836 5.213 1.030 1.00 84.62 120 THR A C 1
ATOM 958 O O . THR A 1 120 ? 7.834 4.653 1.463 1.00 84.62 120 THR A O 1
ATOM 961 N N . VAL A 1 121 ? 8.814 6.476 0.604 1.00 84.44 121 VAL A N 1
ATOM 962 C CA . VAL A 1 121 ? 7.619 7.329 0.609 1.00 84.44 121 VAL A CA 1
ATOM 963 C C . VAL A 1 121 ? 6.518 6.721 -0.260 1.00 84.44 121 VAL A C 1
ATOM 965 O O . VAL A 1 121 ? 5.376 6.619 0.183 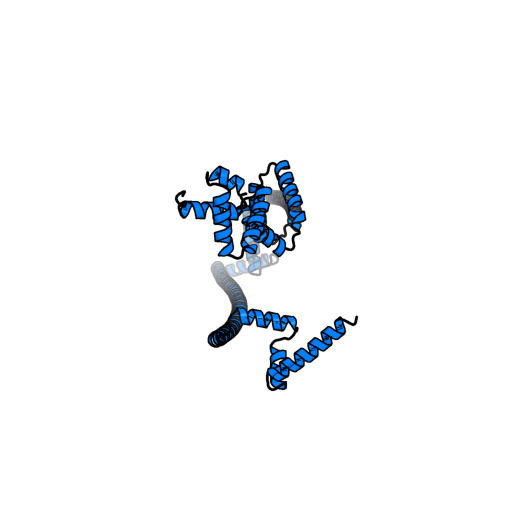1.00 84.44 121 VAL A O 1
ATOM 968 N N . SER A 1 122 ? 6.854 6.238 -1.458 1.00 81.00 122 SER A N 1
ATOM 969 C CA . SER A 1 122 ? 5.890 5.560 -2.330 1.00 81.00 122 SER A CA 1
ATOM 970 C C . SER A 1 122 ? 5.357 4.259 -1.717 1.00 81.00 122 SER A C 1
ATOM 972 O O . SER A 1 122 ? 4.164 3.978 -1.830 1.00 81.00 122 SER A O 1
ATOM 974 N N . ALA A 1 123 ? 6.206 3.480 -1.041 1.00 83.00 123 ALA A N 1
ATOM 975 C CA . ALA A 1 123 ? 5.796 2.259 -0.354 1.00 83.00 123 ALA A CA 1
ATOM 976 C C . ALA A 1 123 ? 4.848 2.561 0.816 1.00 83.00 123 ALA A C 1
ATOM 978 O O . ALA A 1 123 ? 3.806 1.918 0.936 1.00 83.00 123 ALA A O 1
ATOM 979 N N . ILE A 1 124 ? 5.157 3.578 1.626 1.00 79.31 124 ILE A N 1
ATOM 980 C CA . ILE A 1 124 ? 4.287 4.040 2.715 1.00 79.31 124 ILE A CA 1
ATOM 981 C C . ILE A 1 124 ? 2.942 4.513 2.157 1.00 79.31 124 ILE A C 1
ATOM 983 O O . ILE A 1 124 ? 1.898 4.117 2.670 1.00 79.31 124 ILE A O 1
ATOM 987 N N . GLN A 1 125 ? 2.943 5.292 1.072 1.00 77.38 125 GLN A N 1
ATOM 988 C CA . GLN A 1 125 ? 1.709 5.743 0.429 1.00 77.38 125 GLN A CA 1
ATOM 989 C C . GLN A 1 125 ? 0.864 4.571 -0.082 1.00 77.38 125 GLN A C 1
ATOM 991 O O . GLN A 1 125 ? -0.349 4.597 0.058 1.00 77.38 125 GLN A O 1
ATOM 996 N N . SER A 1 126 ? 1.475 3.514 -0.624 1.00 78.69 126 SER A N 1
ATOM 997 C CA . SER A 1 126 ? 0.723 2.340 -1.097 1.00 78.69 126 SER A CA 1
ATOM 998 C C . SER A 1 126 ? 0.011 1.563 0.019 1.00 78.69 126 SER A C 1
ATOM 1000 O O . SER A 1 126 ? -0.935 0.827 -0.250 1.00 78.69 126 SER A O 1
ATOM 1002 N N . GLN A 1 127 ? 0.464 1.724 1.264 1.00 81.56 127 GLN A N 1
ATOM 1003 C CA . GLN A 1 127 ? -0.107 1.089 2.455 1.00 81.56 127 GLN A CA 1
ATOM 1004 C C . GLN A 1 127 ? -1.018 2.034 3.250 1.00 81.56 127 GLN A C 1
ATOM 1006 O O . GLN A 1 127 ? -1.689 1.599 4.185 1.00 81.56 127 GLN A O 1
ATOM 1011 N N . SER A 1 128 ? -1.035 3.318 2.894 1.00 73.94 128 SER A N 1
ATOM 1012 C CA . SER A 1 128 ? -1.806 4.361 3.558 1.00 73.94 128 SER A CA 1
ATOM 1013 C C . SER A 1 128 ? -3.007 4.760 2.705 1.00 73.94 128 SER A C 1
ATOM 1015 O O . SER A 1 128 ? -2.909 4.885 1.490 1.00 73.94 128 SER A O 1
ATOM 1017 N N . ASN A 1 129 ? -4.141 5.029 3.350 1.00 75.62 129 ASN A N 1
ATOM 1018 C CA . ASN A 1 129 ? -5.300 5.631 2.683 1.00 75.62 129 ASN A CA 1
ATOM 1019 C C . ASN A 1 129 ? -5.196 7.163 2.579 1.00 75.62 129 ASN A C 1
ATOM 1021 O O . ASN A 1 129 ? -6.120 7.799 2.083 1.00 75.62 129 ASN A O 1
ATOM 1025 N N . VAL A 1 130 ? -4.103 7.754 3.071 1.00 74.56 130 VAL A N 1
ATOM 1026 C CA . VAL A 1 130 ? -3.870 9.204 3.075 1.00 74.56 130 VAL A CA 1
ATOM 1027 C C . VAL A 1 130 ? -2.971 9.566 1.900 1.00 74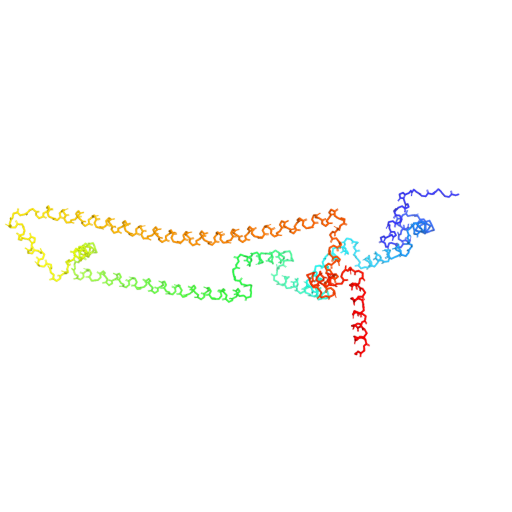.56 130 VAL A C 1
ATOM 1029 O O . VAL A 1 130 ? -1.891 8.988 1.737 1.00 74.56 130 VAL A O 1
ATOM 1032 N N . SER A 1 131 ? -3.408 10.518 1.075 1.00 77.81 131 SER A N 1
ATOM 1033 C CA . SER A 1 131 ? -2.598 11.002 -0.042 1.00 77.81 131 SER A CA 1
ATOM 1034 C C . SER A 1 131 ? -1.389 11.804 0.456 1.00 77.81 131 SER A C 1
ATOM 1036 O O . SER A 1 131 ? -1.421 12.391 1.535 1.00 77.81 131 SER A O 1
ATOM 1038 N N . LEU A 1 132 ? -0.309 11.858 -0.337 1.00 75.12 132 LEU A N 1
ATOM 1039 C CA . LEU A 1 132 ? 0.891 12.641 0.008 1.00 75.12 132 LEU A CA 1
ATOM 1040 C C . LEU A 1 132 ? 0.582 14.127 0.244 1.00 75.12 132 LEU A C 1
ATOM 1042 O O . LEU A 1 132 ? 1.217 14.762 1.079 1.00 75.12 132 LEU A O 1
ATOM 1046 N N . GLU A 1 133 ? -0.404 14.653 -0.478 1.00 74.75 133 GLU A N 1
ATOM 1047 C CA . GLU A 1 133 ? -0.868 16.042 -0.402 1.00 74.75 133 GLU A CA 1
ATOM 1048 C C . GLU A 1 133 ? -1.583 16.336 0.926 1.00 74.75 133 GLU A C 1
ATOM 1050 O O . GLU A 1 133 ? -1.556 17.461 1.418 1.00 74.75 133 GLU A O 1
ATOM 1055 N N . GLU A 1 134 ? -2.175 15.315 1.543 1.00 79.75 134 GLU A N 1
ATOM 1056 C CA . GLU A 1 134 ? -2.948 15.428 2.780 1.00 79.75 134 GLU A CA 1
ATOM 1057 C C . GLU A 1 134 ? -2.130 15.087 4.032 1.00 79.75 134 GLU A C 1
ATOM 1059 O O . GLU A 1 134 ? -2.629 15.273 5.141 1.00 79.75 134 GLU A O 1
ATOM 1064 N N . ILE A 1 135 ? -0.876 14.628 3.896 1.00 79.69 135 ILE A N 1
ATOM 1065 C CA . ILE A 1 135 ? -0.040 14.219 5.041 1.00 79.69 135 ILE A CA 1
ATOM 1066 C C . ILE A 1 135 ? 0.111 15.347 6.060 1.00 79.69 135 ILE A C 1
ATOM 1068 O O . ILE A 1 135 ? -0.000 15.104 7.259 1.00 79.69 135 ILE A O 1
ATOM 1072 N N . GLU A 1 136 ? 0.353 16.578 5.611 1.00 77.31 136 GLU A N 1
ATOM 1073 C CA . GLU A 1 136 ? 0.530 17.715 6.520 1.00 77.31 136 GLU A CA 1
ATOM 1074 C C . GLU A 1 136 ? -0.759 18.010 7.304 1.00 77.31 136 GLU A C 1
ATOM 1076 O O . GLU A 1 136 ? -0.740 18.147 8.532 1.00 77.31 136 GLU A O 1
ATOM 1081 N N . SER A 1 137 ? -1.903 18.014 6.613 1.00 80.81 137 SER A N 1
ATOM 1082 C CA . SER A 1 137 ? -3.216 18.182 7.242 1.00 80.81 137 SER A CA 1
ATOM 1083 C C . SER A 1 137 ? -3.530 17.039 8.212 1.00 80.81 137 SER A C 1
ATOM 1085 O O . SER A 1 137 ? -4.036 17.267 9.307 1.00 80.81 137 SER A O 1
ATOM 1087 N N . HIS A 1 138 ? -3.196 15.803 7.849 1.00 81.31 138 HIS A N 1
ATOM 1088 C CA . HIS A 1 138 ? -3.468 14.639 8.683 1.00 81.31 138 HIS A CA 1
ATOM 1089 C C . HIS A 1 138 ? -2.578 14.602 9.933 1.00 81.31 138 HIS A C 1
ATOM 1091 O O . HIS A 1 138 ? -3.046 14.316 11.034 1.00 81.31 138 HIS A O 1
ATOM 1097 N N . CYS A 1 139 ? -1.298 14.959 9.800 1.00 79.44 139 CYS A N 1
ATOM 1098 C CA . CYS A 1 139 ? -0.385 15.088 10.934 1.00 79.44 139 CYS A CA 1
ATOM 1099 C C . CYS A 1 139 ? -0.835 16.187 11.904 1.00 79.44 139 CYS A C 1
ATOM 1101 O O . CYS A 1 139 ? -0.817 15.977 13.117 1.00 79.44 139 CYS A O 1
ATOM 1103 N N . THR A 1 140 ? -1.259 17.346 11.394 1.00 86.69 140 THR A N 1
ATOM 1104 C CA . THR A 1 140 ? -1.758 18.440 12.245 1.00 86.69 140 THR A CA 1
ATOM 1105 C C . THR A 1 140 ? -3.050 18.058 12.970 1.00 86.69 140 THR A C 1
ATOM 1107 O O . THR A 1 140 ? -3.183 18.334 14.165 1.00 86.69 140 THR A O 1
ATOM 1110 N N . GLU A 1 141 ? -3.960 17.345 12.305 1.00 88.56 141 GLU A N 1
ATOM 1111 C CA . GLU A 1 141 ? -5.167 16.793 12.925 1.00 88.56 141 GLU A CA 1
ATOM 1112 C C . GLU A 1 141 ? -4.838 15.766 14.018 1.00 88.56 141 GLU A C 1
ATOM 1114 O O . GLU A 1 141 ? -5.373 15.848 15.122 1.00 88.56 141 GLU A O 1
ATOM 1119 N N . LEU A 1 142 ? -3.904 14.844 13.769 1.00 85.62 142 LEU A N 1
ATOM 1120 C CA . LEU A 1 142 ? -3.464 13.865 14.768 1.00 85.62 142 LEU A CA 1
ATOM 1121 C C . LEU A 1 142 ? -2.841 14.527 16.001 1.00 85.62 142 LEU A C 1
ATOM 1123 O O . LEU A 1 142 ? -3.120 14.111 17.127 1.00 85.62 142 LEU A O 1
ATOM 1127 N N . VAL A 1 143 ? -2.026 15.569 15.814 1.00 89.56 143 VAL A N 1
ATOM 1128 C CA . VAL A 1 143 ? -1.453 16.346 16.926 1.00 89.56 143 VAL A CA 1
ATOM 1129 C C . VAL A 1 143 ? -2.557 17.020 17.739 1.00 89.56 143 VAL A C 1
ATOM 1131 O O . VAL A 1 143 ? -2.538 16.955 18.971 1.00 89.56 143 VAL A O 1
ATOM 1134 N N . LYS A 1 144 ? -3.547 17.616 17.068 1.00 91.62 144 LYS A N 1
ATOM 1135 C CA . LYS A 1 144 ? -4.707 18.219 17.729 1.00 91.62 144 LYS A CA 1
ATOM 1136 C C . LYS A 1 144 ? -5.497 17.173 18.521 1.00 91.62 144 LYS A C 1
ATOM 1138 O O . LYS A 1 144 ? -5.687 17.353 19.723 1.00 91.62 144 LYS A O 1
ATOM 1143 N N . ASN A 1 145 ? -5.857 16.054 17.896 1.00 90.81 145 ASN A N 1
ATOM 1144 C CA . ASN A 1 145 ? -6.596 14.963 18.535 1.00 90.81 145 ASN A CA 1
ATOM 1145 C C . ASN A 1 145 ? -5.856 14.425 19.762 1.00 90.81 145 ASN A C 1
ATOM 1147 O O . ASN A 1 145 ? -6.465 14.219 20.810 1.00 90.81 145 ASN A O 1
ATOM 1151 N N . LYS A 1 146 ? -4.532 14.252 19.666 1.00 91.44 146 LYS A N 1
ATOM 1152 C CA . LYS A 1 146 ? -3.695 13.852 20.800 1.00 91.44 146 LYS A CA 1
ATOM 1153 C C . LYS A 1 146 ? -3.831 14.831 21.969 1.00 91.44 146 LYS A C 1
ATOM 1155 O O . LYS A 1 146 ? -4.075 14.388 23.087 1.00 91.44 146 LYS A O 1
ATOM 1160 N N . SER A 1 147 ? -3.724 16.136 21.717 1.00 90.38 147 SER A N 1
ATOM 1161 C CA . SER A 1 147 ? -3.832 17.149 22.776 1.00 90.38 147 SER A CA 1
ATOM 1162 C C . SER A 1 147 ? -5.219 17.187 23.440 1.00 90.38 147 SER A C 1
ATOM 1164 O O . SER A 1 147 ? -5.333 17.347 24.659 1.00 90.38 147 SER A O 1
ATOM 1166 N N . GLU A 1 148 ? -6.287 16.978 22.664 1.00 92.06 148 GLU A N 1
ATOM 1167 C CA . GLU A 1 148 ? -7.663 16.907 23.174 1.00 92.06 148 GLU A CA 1
ATOM 1168 C C . GLU A 1 148 ? -7.893 15.652 24.031 1.00 92.06 148 GLU A C 1
ATOM 1170 O O . GLU A 1 148 ? -8.535 15.715 25.086 1.00 92.06 148 GLU A O 1
ATOM 1175 N N . LEU A 1 149 ? -7.327 14.519 23.609 1.00 91.44 149 LEU A N 1
ATOM 1176 C CA . LEU A 1 149 ? -7.331 13.266 24.363 1.00 91.44 149 LEU A CA 1
ATOM 1177 C C . LEU A 1 149 ? -6.563 13.396 25.679 1.00 91.44 149 LEU A C 1
ATOM 1179 O O . LEU A 1 149 ? -7.096 13.015 26.719 1.00 91.44 149 LEU A O 1
ATOM 1183 N N . GLU A 1 150 ? -5.361 13.972 25.661 1.00 91.81 150 GLU A N 1
ATOM 1184 C CA . GLU A 1 150 ? -4.561 14.216 26.870 1.00 91.81 150 GLU A CA 1
ATOM 1185 C C . GLU A 1 150 ? -5.333 15.087 27.875 1.00 91.81 150 GLU A C 1
ATOM 1187 O O . GLU A 1 150 ? -5.483 14.709 29.038 1.00 91.81 150 GLU A O 1
ATOM 1192 N N . THR A 1 151 ? -5.948 16.177 27.405 1.00 93.06 151 THR A N 1
ATOM 1193 C CA . THR A 1 151 ? -6.786 17.055 28.242 1.00 93.06 151 THR A CA 1
ATOM 1194 C C . THR A 1 151 ? -7.997 16.313 28.824 1.00 93.06 151 THR A C 1
ATOM 1196 O O . THR A 1 151 ? -8.367 16.494 29.988 1.00 93.06 151 THR A O 1
ATOM 1199 N N . SER A 1 152 ? -8.634 15.453 28.025 1.00 92.12 152 SER A N 1
ATOM 1200 C CA . SER A 1 152 ? -9.791 14.662 28.461 1.00 92.12 152 SER A CA 1
ATOM 1201 C C . SER A 1 152 ? -9.412 13.633 29.527 1.00 92.12 152 SER A C 1
ATOM 1203 O O . SER A 1 152 ? -10.148 13.459 30.501 1.00 92.12 152 SER A O 1
ATOM 1205 N N . VAL A 1 153 ? -8.252 12.989 29.378 1.00 92.12 153 VAL A N 1
ATOM 1206 C CA . VAL A 1 153 ? -7.706 12.040 30.358 1.00 92.12 153 VAL A CA 1
ATOM 1207 C C . VAL A 1 153 ? -7.401 12.741 31.680 1.00 92.12 153 VAL A C 1
ATOM 1209 O O . VAL A 1 153 ? -7.792 12.236 32.734 1.00 92.12 153 VAL A O 1
ATOM 1212 N N . GLU A 1 154 ? -6.771 13.917 31.648 1.00 92.44 154 GLU A N 1
ATOM 1213 C CA . GLU A 1 154 ? -6.508 14.705 32.860 1.00 92.44 154 GLU A CA 1
ATOM 1214 C C . GLU A 1 154 ? -7.804 15.075 33.588 1.00 92.44 154 GLU A C 1
ATOM 1216 O O . GLU A 1 154 ? -7.930 14.854 34.797 1.00 92.44 154 GLU A O 1
ATOM 1221 N N . LYS A 1 155 ? -8.807 15.563 32.850 1.00 93.06 155 LYS A N 1
ATOM 1222 C CA . LYS A 1 155 ? -10.107 15.935 33.418 1.00 93.06 155 LYS A CA 1
ATOM 1223 C C . LYS A 1 155 ? -10.828 14.744 34.051 1.00 93.06 155 LYS A C 1
ATOM 1225 O O . LYS A 1 155 ? -11.353 14.873 35.156 1.00 93.06 155 LYS A O 1
ATOM 1230 N N . LEU A 1 156 ? -10.853 13.593 33.377 1.00 92.44 156 LEU A N 1
ATOM 1231 C CA . LEU A 1 156 ? -11.469 12.369 33.903 1.00 92.44 156 LEU A CA 1
ATOM 1232 C C . LEU A 1 156 ? -10.741 11.856 35.150 1.00 92.44 156 LEU A C 1
ATOM 1234 O O . LEU A 1 156 ? -11.389 11.449 36.112 1.00 92.44 156 LEU A O 1
ATOM 1238 N N . SER A 1 157 ? -9.409 11.916 35.161 1.00 90.31 157 SER A N 1
ATOM 1239 C CA . SER A 1 157 ? -8.592 11.538 36.320 1.00 90.31 157 SER A CA 1
ATOM 1240 C C . SER A 1 157 ? -8.891 12.418 37.538 1.00 90.31 157 SER A C 1
ATOM 1242 O O . SER A 1 157 ? -9.068 11.915 38.652 1.00 90.31 157 SER A O 1
ATOM 1244 N N . GLU A 1 158 ? -9.035 13.727 37.331 1.00 92.38 158 GLU A N 1
ATOM 1245 C CA . GLU A 1 158 ? -9.401 14.665 38.394 1.00 92.38 158 GLU A CA 1
ATOM 1246 C C . GLU A 1 158 ? -10.831 14.418 38.904 1.00 92.38 158 GLU A C 1
ATOM 1248 O O . GLU A 1 158 ? -11.055 14.316 40.111 1.00 92.38 158 GLU A O 1
ATOM 1253 N N . GLN A 1 159 ? -11.797 14.218 38.002 1.00 91.31 159 GLN A N 1
ATOM 1254 C CA . GLN A 1 159 ? -13.173 13.860 38.371 1.00 91.31 159 GLN A CA 1
ATOM 1255 C C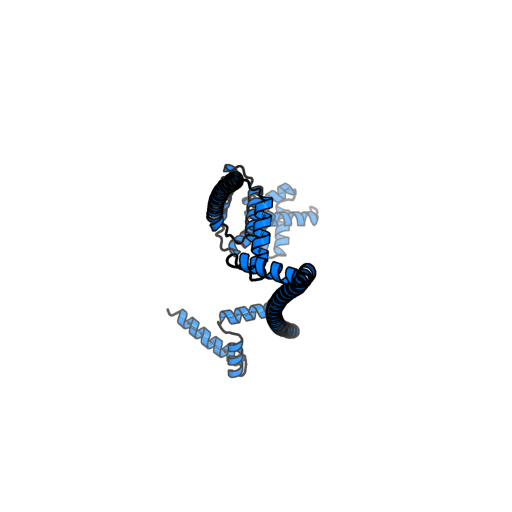 . GLN A 1 159 ? -13.247 12.544 39.155 1.00 91.31 159 GLN A C 1
ATOM 1257 O O . GLN A 1 159 ? -14.018 12.435 40.116 1.00 91.31 159 GLN A O 1
ATOM 1262 N N . TYR A 1 160 ? -12.435 11.555 38.781 1.00 90.56 160 TYR A N 1
ATOM 1263 C CA . TYR A 1 160 ? -12.331 10.288 39.494 1.00 90.56 160 TYR A CA 1
ATOM 1264 C C . TYR A 1 160 ? -11.809 10.495 40.920 1.00 90.56 160 TYR A C 1
ATOM 1266 O O . TYR A 1 160 ? -12.447 10.044 41.873 1.00 90.56 160 TYR A O 1
ATOM 1274 N N . LYS A 1 161 ? -10.714 11.250 41.096 1.00 89.81 161 LYS A N 1
ATOM 1275 C CA . LYS A 1 161 ? -10.175 11.585 42.428 1.00 89.81 161 LYS A CA 1
ATOM 1276 C C . LYS A 1 161 ? -11.191 12.328 43.289 1.00 89.81 161 LYS A C 1
ATOM 1278 O O . LYS A 1 161 ? -11.364 11.997 44.461 1.00 89.81 161 LYS A O 1
ATOM 1283 N N . GLN A 1 162 ? -11.889 13.310 42.722 1.00 89.94 162 GLN A N 1
ATOM 1284 C CA . GLN A 1 162 ? -12.926 14.060 43.434 1.00 89.94 162 GLN A CA 1
ATOM 1285 C C . GLN A 1 162 ? -14.080 13.154 43.871 1.00 89.94 162 GLN A C 1
ATOM 1287 O O . GLN A 1 162 ? -14.514 13.227 45.022 1.00 89.94 162 GLN A O 1
ATOM 1292 N N . SER A 1 163 ? -14.534 12.261 42.991 1.00 86.50 163 SER A N 1
ATOM 1293 C CA . SER A 1 163 ? -15.601 11.299 43.288 1.00 86.50 163 SER A CA 1
ATOM 1294 C C . SER A 1 163 ? -15.181 10.298 44.364 1.00 86.50 163 SER A C 1
ATOM 1296 O O . SER A 1 163 ? -15.938 10.049 45.301 1.00 86.50 163 SER A O 1
ATOM 1298 N N . GLN A 1 164 ? -13.953 9.782 44.285 1.00 86.88 164 GLN A N 1
ATOM 1299 C CA . GLN A 1 164 ? -13.384 8.878 45.283 1.00 86.88 164 GLN A CA 1
ATOM 1300 C C . GLN A 1 164 ? -13.260 9.564 46.652 1.00 86.88 164 GLN A C 1
ATOM 1302 O O . GLN A 1 164 ? -13.666 9.008 47.675 1.00 86.88 164 GLN A O 1
ATOM 1307 N N . ASN A 1 165 ? -12.779 10.808 46.680 1.00 86.12 165 ASN A N 1
ATOM 1308 C CA . ASN A 1 165 ? -12.709 11.603 47.903 1.00 86.12 165 ASN A CA 1
ATOM 1309 C C . ASN A 1 165 ? -14.107 11.845 48.486 1.00 86.12 165 ASN A C 1
ATOM 1311 O O . ASN A 1 165 ? -14.318 11.608 49.676 1.00 86.12 165 ASN A O 1
ATOM 1315 N N . ALA A 1 166 ? -15.080 12.245 47.664 1.00 85.81 166 ALA A N 1
ATOM 1316 C CA . ALA A 1 166 ? -16.460 12.458 48.093 1.00 85.81 166 ALA A CA 1
ATOM 1317 C C . ALA A 1 166 ? -17.103 11.177 48.655 1.00 85.81 166 ALA A C 1
ATOM 1319 O O . ALA A 1 166 ? -17.780 11.234 49.688 1.00 85.81 166 ALA A O 1
ATOM 1320 N N . LEU A 1 167 ? -16.858 10.025 48.021 1.00 83.19 167 LEU A N 1
ATOM 1321 C CA . LEU A 1 167 ? -17.292 8.717 48.509 1.00 83.19 167 LEU A CA 1
ATOM 1322 C C . LEU A 1 167 ? -16.672 8.417 49.877 1.00 83.19 167 LEU A C 1
ATOM 1324 O O . LEU A 1 167 ? -17.401 8.135 50.827 1.00 83.19 167 LEU A O 1
ATOM 1328 N N . SER A 1 168 ? -15.353 8.571 50.015 1.00 82.06 168 SER A N 1
ATOM 1329 C CA . SER A 1 168 ? -14.646 8.321 51.277 1.00 82.06 168 SER A CA 1
ATOM 1330 C C . SER A 1 168 ? -15.155 9.208 52.425 1.00 82.06 168 SER A C 1
ATOM 1332 O O . SER A 1 168 ? -15.318 8.737 53.552 1.00 82.06 168 SER A O 1
ATOM 1334 N N . VAL A 1 169 ? -15.473 10.478 52.143 1.00 86.75 169 VAL A N 1
ATOM 1335 C CA . VAL A 1 169 ? -16.036 11.420 53.121 1.00 86.75 169 VAL A CA 1
ATOM 1336 C C . VAL A 1 169 ? -17.440 10.991 53.544 1.00 86.75 169 VAL A C 1
ATOM 1338 O O . VAL A 1 169 ? -17.741 11.003 54.739 1.00 86.75 169 VAL A O 1
ATOM 1341 N N . ARG A 1 170 ? -18.298 10.574 52.603 1.00 82.69 170 ARG A N 1
ATOM 1342 C CA . ARG A 1 170 ? -19.650 10.074 52.920 1.00 82.69 170 ARG A CA 1
ATOM 1343 C C . ARG A 1 170 ? -19.614 8.779 53.727 1.00 82.69 170 ARG A C 1
ATOM 1345 O O . ARG A 1 170 ? -20.372 8.653 54.684 1.00 82.69 170 ARG A O 1
ATOM 1352 N N . LEU A 1 171 ? -18.725 7.855 53.375 1.00 83.81 171 LEU A N 1
ATOM 1353 C CA . LEU A 1 171 ? -18.525 6.601 54.102 1.00 83.81 171 LEU A CA 1
ATOM 1354 C C . LEU A 1 171 ? -18.097 6.859 55.548 1.00 83.81 171 LEU A C 1
ATOM 1356 O O . LEU A 1 171 ? -18.743 6.368 56.472 1.00 83.81 171 LEU A O 1
ATOM 1360 N N . LYS A 1 172 ? -17.091 7.722 55.753 1.00 82.44 172 LYS A N 1
ATOM 1361 C CA . LYS A 1 172 ? -16.653 8.143 57.094 1.00 82.44 172 LYS A CA 1
ATOM 1362 C C . LYS A 1 172 ? -17.769 8.826 57.881 1.00 82.44 172 LYS A C 1
ATOM 1364 O O . LYS A 1 172 ? -17.971 8.497 59.041 1.00 82.44 172 LYS A O 1
ATOM 1369 N N . LYS A 1 173 ? -18.518 9.744 57.257 1.00 87.12 173 LYS A N 1
ATOM 1370 C CA . LYS A 1 173 ? -19.637 10.450 57.907 1.00 87.12 173 LYS A CA 1
ATOM 1371 C C . LYS A 1 173 ? -20.716 9.488 58.416 1.00 87.12 173 LYS A C 1
ATOM 1373 O O . LYS A 1 173 ? -21.306 9.745 59.459 1.00 87.12 173 LYS A O 1
ATOM 1378 N N . ASN A 1 174 ? -20.960 8.402 57.687 1.00 79.25 174 ASN A N 1
ATOM 1379 C CA . ASN A 1 174 ? -21.992 7.421 58.013 1.00 79.25 174 ASN A CA 1
ATOM 1380 C C . ASN A 1 174 ? -21.456 6.194 58.774 1.00 79.25 174 ASN A C 1
ATOM 1382 O O . ASN A 1 174 ? -22.223 5.268 59.011 1.00 79.25 174 ASN A O 1
ATOM 1386 N N . ASN A 1 175 ? -20.170 6.166 59.155 1.00 81.06 175 ASN A N 1
ATOM 1387 C CA . ASN A 1 175 ? -19.505 4.998 59.754 1.00 81.06 175 ASN A CA 1
ATOM 1388 C C . ASN A 1 175 ? -19.686 3.700 58.939 1.00 81.06 175 ASN A C 1
ATOM 1390 O O . ASN A 1 175 ? -19.845 2.616 59.499 1.00 81.06 175 ASN A O 1
ATOM 1394 N N . LEU A 1 176 ? -19.663 3.813 57.610 1.00 79.62 176 LEU A N 1
ATOM 1395 C CA . LEU A 1 176 ? -19.791 2.687 56.687 1.00 79.62 176 LEU A CA 1
ATOM 1396 C C . LEU A 1 176 ? -18.451 2.396 56.008 1.00 79.62 176 LEU A C 1
ATOM 1398 O O . LEU A 1 176 ? -17.668 3.300 55.724 1.00 79.62 176 LEU A O 1
ATOM 1402 N N . THR A 1 177 ? -18.205 1.126 55.707 1.00 82.69 177 THR A N 1
ATOM 1403 C CA . THR A 1 177 ? -17.097 0.675 54.851 1.00 82.69 177 THR A CA 1
ATOM 1404 C C . THR A 1 177 ? -17.576 0.469 53.413 1.00 82.69 177 THR A C 1
ATOM 1406 O O . THR A 1 177 ? -18.759 0.214 53.185 1.00 82.69 177 THR A O 1
ATOM 1409 N N . GLU A 1 178 ? -16.666 0.529 52.433 1.00 75.38 178 GLU A N 1
ATOM 1410 C CA . GLU A 1 178 ? -16.997 0.225 51.027 1.00 75.38 178 GLU A CA 1
ATOM 1411 C C . GLU A 1 178 ? -17.635 -1.159 50.881 1.00 75.38 178 GLU A C 1
ATOM 1413 O O . GLU A 1 178 ? -18.665 -1.283 50.231 1.00 75.38 178 GLU A O 1
ATOM 1418 N N . GLN A 1 179 ? -17.110 -2.173 51.576 1.00 76.88 179 GLN A N 1
ATOM 1419 C CA . GLN A 1 179 ? -17.665 -3.530 51.553 1.00 76.88 179 GLN A CA 1
ATOM 1420 C C . GLN A 1 179 ? -19.085 -3.616 52.130 1.00 76.88 179 GLN A C 1
ATOM 1422 O O . GLN A 1 179 ? -19.885 -4.440 51.688 1.00 76.88 179 GLN A O 1
ATOM 1427 N N . GLN A 1 180 ? -19.420 -2.794 53.130 1.00 75.25 180 GLN A N 1
ATOM 1428 C CA . GLN A 1 180 ? -20.782 -2.733 53.666 1.00 75.25 180 GLN A CA 1
ATOM 1429 C C . GLN A 1 180 ? -21.733 -2.068 52.674 1.00 75.25 180 GLN A C 1
ATOM 1431 O O . GLN A 1 180 ? -22.840 -2.564 52.489 1.00 75.25 180 GLN A O 1
ATOM 1436 N N . VAL A 1 181 ? -21.302 -0.991 52.011 1.00 78.50 181 VAL A N 1
ATOM 1437 C CA . VAL A 1 181 ? -22.102 -0.350 50.960 1.00 78.50 181 VAL A CA 1
ATOM 1438 C C . VAL A 1 181 ? -22.283 -1.287 49.776 1.00 78.50 181 VAL A C 1
ATOM 1440 O O . VAL A 1 181 ? -23.406 -1.454 49.330 1.00 78.50 181 VAL A O 1
ATOM 1443 N N . GLU A 1 182 ? -21.236 -1.974 49.332 1.00 78.19 182 GLU A N 1
ATOM 1444 C CA . GLU A 1 182 ? -21.312 -2.962 48.257 1.00 78.19 182 GLU A CA 1
ATOM 1445 C C . GLU A 1 182 ? -22.268 -4.110 48.606 1.00 78.19 182 GLU A C 1
ATOM 1447 O O . GLU A 1 182 ? -23.141 -4.450 47.808 1.00 78.19 182 GLU A O 1
ATOM 1452 N N . LYS A 1 183 ? -22.186 -4.663 49.825 1.00 75.00 183 LYS A N 1
ATOM 1453 C CA . LYS A 1 183 ? -23.143 -5.676 50.296 1.00 75.00 183 LYS A CA 1
ATOM 1454 C C . LYS A 1 183 ? -24.574 -5.156 50.318 1.00 75.00 183 LYS A C 1
ATOM 1456 O O . LYS A 1 183 ? -25.469 -5.872 49.875 1.00 75.00 183 LYS A O 1
ATOM 1461 N N . ILE A 1 184 ? -24.799 -3.940 50.815 1.00 74.62 184 ILE A N 1
ATOM 1462 C CA . ILE A 1 184 ? -26.130 -3.324 50.846 1.00 74.62 184 ILE A CA 1
ATOM 1463 C C . ILE A 1 184 ? -26.627 -3.103 49.417 1.00 74.62 184 ILE A C 1
ATOM 1465 O O . ILE A 1 184 ? -27.716 -3.549 49.096 1.00 74.62 184 ILE A O 1
ATOM 1469 N N . THR A 1 185 ? -25.829 -2.516 48.527 1.00 74.62 185 THR A N 1
ATOM 1470 C CA . THR A 1 185 ? -26.195 -2.284 47.123 1.00 74.62 185 THR A CA 1
ATOM 1471 C C . THR A 1 185 ? -26.484 -3.584 46.379 1.00 74.62 185 THR A C 1
ATOM 1473 O O . THR A 1 185 ? -27.459 -3.642 45.639 1.00 74.62 185 THR A O 1
ATOM 1476 N N . ASN A 1 186 ? -25.697 -4.640 46.587 1.00 74.88 186 ASN A N 1
ATOM 1477 C CA . ASN A 1 186 ? -25.951 -5.944 45.973 1.00 74.88 186 ASN A CA 1
ATOM 1478 C C . ASN A 1 186 ? -27.219 -6.595 46.534 1.00 74.88 186 ASN A C 1
ATOM 1480 O O . ASN A 1 186 ? -27.983 -7.182 45.777 1.00 74.88 186 ASN A O 1
ATOM 1484 N N . THR A 1 187 ? -27.474 -6.443 47.836 1.00 68.62 187 THR A N 1
ATOM 1485 C CA . THR A 1 187 ? -28.720 -6.908 48.462 1.00 68.62 187 THR A CA 1
ATOM 1486 C C . THR A 1 187 ? -29.919 -6.138 47.914 1.00 68.62 187 THR A C 1
ATOM 1488 O O . THR A 1 187 ? -30.928 -6.744 47.593 1.00 68.62 187 THR A O 1
ATOM 1491 N N . LEU A 1 188 ? -29.802 -4.820 47.738 1.00 67.31 188 LEU A N 1
ATOM 1492 C CA . LEU A 1 188 ? -30.857 -3.978 47.174 1.00 67.31 188 LEU A CA 1
ATOM 1493 C C . LEU A 1 188 ? -31.135 -4.305 45.708 1.00 67.31 188 LEU A C 1
ATOM 1495 O O . LEU A 1 188 ? -32.290 -4.457 45.342 1.00 67.31 188 LEU A O 1
ATOM 1499 N N . LYS A 1 189 ? -30.093 -4.496 44.894 1.00 71.88 189 LYS A N 1
ATOM 1500 C CA . LYS A 1 189 ? -30.241 -4.935 43.500 1.00 71.88 189 LYS A CA 1
ATOM 1501 C C . LYS A 1 189 ? -30.882 -6.314 43.394 1.00 71.88 189 LYS A C 1
ATOM 1503 O O . LYS A 1 189 ? -31.686 -6.529 42.500 1.00 71.88 189 LYS A O 1
ATOM 1508 N N . PHE A 1 190 ? -30.525 -7.229 44.295 1.00 68.88 190 PHE A N 1
ATOM 1509 C CA . PHE A 1 190 ? -31.154 -8.544 44.377 1.00 68.88 190 PHE A CA 1
ATOM 1510 C C . PHE A 1 190 ? -32.630 -8.438 44.783 1.00 68.88 190 PHE A C 1
ATOM 1512 O O . PHE A 1 190 ? -33.467 -9.129 44.225 1.00 68.88 190 PHE A O 1
ATOM 1519 N N . LEU A 1 191 ? -32.969 -7.549 45.721 1.00 64.56 191 LEU A N 1
ATOM 1520 C CA . LEU A 1 191 ? -34.357 -7.297 46.116 1.00 64.56 191 LEU A CA 1
ATOM 1521 C C . LEU A 1 191 ? -35.170 -6.659 44.972 1.00 64.56 191 LEU A C 1
ATOM 1523 O O . LEU A 1 191 ? -36.273 -7.119 44.688 1.00 64.56 191 LEU A O 1
ATOM 1527 N N . GLU A 1 192 ? -34.606 -5.688 44.250 1.00 69.44 192 GLU A N 1
ATOM 1528 C CA . GLU A 1 192 ? -35.228 -5.121 43.044 1.00 69.44 192 GLU A CA 1
ATOM 1529 C C . GLU A 1 192 ? -35.404 -6.176 41.940 1.00 69.44 192 GLU A C 1
ATOM 1531 O O . GLU A 1 192 ? -36.450 -6.208 41.290 1.00 69.44 192 GLU A O 1
ATOM 1536 N N . SER A 1 193 ? -34.427 -7.072 41.736 1.00 64.69 193 SER A N 1
ATOM 1537 C CA . SER A 1 193 ? -34.509 -8.109 40.696 1.00 64.69 193 SER A CA 1
ATOM 1538 C C . SER A 1 193 ? -35.588 -9.154 40.970 1.00 64.69 193 SER A C 1
ATOM 1540 O O . SER A 1 193 ? -36.162 -9.684 40.023 1.00 64.69 193 SER A O 1
ATOM 1542 N N . ILE A 1 194 ? -35.921 -9.399 42.241 1.00 61.19 194 ILE A N 1
ATOM 1543 C CA . ILE A 1 194 ? -37.048 -10.258 42.640 1.00 61.19 194 ILE A CA 1
ATOM 1544 C C . ILE A 1 194 ? -38.378 -9.488 42.771 1.00 61.19 194 ILE A C 1
ATOM 1546 O O . ILE A 1 194 ? -39.348 -10.023 43.309 1.00 61.19 194 ILE A O 1
ATOM 1550 N N . GLY A 1 195 ? -38.441 -8.240 42.287 1.00 58.84 195 GLY A N 1
ATOM 1551 C CA . GLY A 1 195 ? -39.661 -7.429 42.240 1.00 58.84 195 GLY A CA 1
ATOM 1552 C C . GLY A 1 195 ? -40.048 -6.763 43.562 1.00 58.84 195 GLY A C 1
ATOM 1553 O O . GLY A 1 195 ? -41.179 -6.296 43.689 1.00 58.84 195 GLY A O 1
ATOM 1554 N N . PHE A 1 196 ? -39.138 -6.710 44.539 1.00 59.69 196 PHE A N 1
ATOM 1555 C CA . PHE A 1 196 ? -39.331 -5.963 45.779 1.00 59.69 196 PHE A CA 1
ATOM 1556 C C . PHE A 1 196 ? -38.758 -4.550 45.645 1.00 59.69 196 PHE A C 1
ATOM 1558 O O . PHE A 1 196 ? -37.545 -4.348 45.682 1.00 59.69 196 PHE A O 1
ATOM 1565 N N . ASP A 1 197 ? -39.650 -3.564 45.537 1.00 62.62 197 ASP A N 1
ATOM 1566 C CA . ASP A 1 197 ? -39.297 -2.161 45.745 1.00 62.62 197 ASP A CA 1
ATOM 1567 C C . ASP A 1 197 ? -39.030 -1.923 47.245 1.00 62.62 197 ASP A C 1
ATOM 1569 O O . ASP A 1 197 ? -39.671 -2.503 48.126 1.00 62.62 197 ASP A O 1
ATOM 1573 N N . LEU A 1 198 ? -38.064 -1.059 47.555 1.00 57.38 198 LEU A N 1
ATOM 1574 C CA . LEU A 1 198 ? -37.662 -0.695 48.919 1.00 57.38 198 LEU A CA 1
ATOM 1575 C C . LEU A 1 198 ? -38.805 -0.107 49.755 1.00 57.38 198 LEU A C 1
ATOM 1577 O O . LEU A 1 198 ? -38.719 -0.078 50.983 1.00 57.38 198 LEU A O 1
ATOM 1581 N N . THR A 1 199 ? -39.866 0.348 49.095 1.00 59.91 199 THR A N 1
ATOM 1582 C CA . THR A 1 199 ? -41.113 0.809 49.706 1.00 59.91 199 THR A CA 1
ATOM 1583 C C . THR A 1 199 ? -41.917 -0.320 50.370 1.00 59.91 199 THR A C 1
ATOM 1585 O O . THR A 1 199 ? -42.666 -0.042 51.305 1.00 59.91 199 THR A O 1
ATOM 1588 N N . ASP A 1 200 ? -41.689 -1.585 49.991 1.00 58.97 200 ASP A N 1
ATOM 1589 C CA . ASP A 1 200 ? -42.394 -2.776 50.495 1.00 58.97 200 ASP A CA 1
ATOM 1590 C C . ASP A 1 200 ? -41.532 -3.675 51.405 1.00 58.97 200 ASP A C 1
ATOM 1592 O O . ASP A 1 200 ? -41.952 -4.771 51.798 1.00 58.97 200 ASP A O 1
ATOM 1596 N N . ALA A 1 201 ? -40.333 -3.224 51.790 1.00 62.50 201 ALA A N 1
ATOM 1597 C CA . ALA A 1 201 ? -39.387 -4.001 52.599 1.00 62.50 201 ALA A CA 1
ATOM 1598 C C . ALA A 1 201 ? -39.975 -4.462 53.950 1.00 62.50 201 ALA A C 1
ATOM 1600 O O . ALA A 1 201 ? -39.747 -5.597 54.380 1.00 62.50 201 ALA A O 1
ATOM 1601 N N . ASP A 1 202 ? -40.791 -3.621 54.593 1.00 63.59 202 ASP A N 1
ATOM 1602 C CA . ASP A 1 202 ? -41.501 -3.975 55.828 1.00 63.59 202 ASP A CA 1
ATOM 1603 C C . ASP A 1 202 ? -42.568 -5.052 55.585 1.00 63.59 202 ASP A C 1
ATOM 1605 O O . ASP A 1 202 ? -42.745 -5.966 56.395 1.00 63.59 202 ASP A O 1
ATOM 1609 N N . SER A 1 203 ? -43.243 -4.998 54.435 1.00 63.38 203 SER A N 1
ATOM 1610 C CA . SER A 1 203 ? -44.228 -5.998 54.014 1.00 63.38 203 SER A CA 1
ATOM 1611 C C . SER A 1 203 ? -43.564 -7.356 53.763 1.00 63.38 203 SER A C 1
ATOM 1613 O O . SER A 1 203 ? -44.052 -8.379 54.246 1.00 63.38 203 SER A O 1
ATOM 1615 N N . ALA A 1 204 ? -42.401 -7.366 53.103 1.00 62.94 204 ALA A N 1
ATOM 1616 C CA . ALA A 1 204 ? -41.586 -8.560 52.868 1.00 62.94 204 ALA A CA 1
ATOM 1617 C C . ALA A 1 204 ? -41.147 -9.223 54.184 1.00 62.94 204 ALA A C 1
ATOM 1619 O O . ALA A 1 204 ? -41.311 -10.432 54.381 1.00 62.94 204 ALA A O 1
ATOM 1620 N N . CYS A 1 205 ? -40.632 -8.414 55.117 1.00 65.69 205 CYS A N 1
ATOM 1621 C CA . CYS A 1 205 ? -40.225 -8.859 56.448 1.00 65.69 205 CYS A CA 1
ATOM 1622 C C . CYS A 1 205 ? -41.404 -9.451 57.229 1.00 65.69 205 CYS A C 1
ATOM 1624 O O . CYS A 1 205 ? -41.274 -10.530 57.815 1.00 65.69 205 CYS A O 1
ATOM 1626 N N . ASN A 1 206 ? -42.565 -8.795 57.186 1.00 71.31 206 ASN A N 1
ATOM 1627 C CA . ASN A 1 206 ? -43.785 -9.278 57.829 1.00 71.31 206 ASN A CA 1
ATOM 1628 C C . ASN A 1 206 ? -44.291 -10.584 57.201 1.00 71.31 206 ASN A C 1
ATOM 1630 O O . ASN A 1 206 ? -44.719 -11.486 57.923 1.00 71.31 206 ASN A O 1
ATOM 1634 N N . MET A 1 207 ? -44.202 -10.739 55.877 1.00 70.06 207 MET A N 1
ATOM 1635 C CA . MET A 1 207 ? -44.577 -11.977 55.185 1.00 70.06 207 MET A CA 1
ATOM 1636 C C . MET A 1 207 ? -43.675 -13.150 55.589 1.00 70.06 207 MET A C 1
ATOM 1638 O O . MET A 1 207 ? -44.172 -14.233 55.902 1.00 70.06 207 MET A O 1
ATOM 1642 N N . LEU A 1 208 ? -42.358 -12.931 55.649 1.00 69.31 208 LEU A N 1
ATOM 1643 C CA . LEU A 1 208 ? -41.382 -13.948 56.057 1.00 69.31 208 LEU A CA 1
ATOM 1644 C C . LEU A 1 208 ? -41.506 -14.303 57.546 1.00 69.31 208 LEU A C 1
ATOM 1646 O O . LEU A 1 208 ? -41.409 -15.477 57.912 1.00 69.31 208 LEU A O 1
ATOM 1650 N N . GLN A 1 209 ? -41.773 -13.319 58.411 1.00 73.81 209 GLN A N 1
ATOM 1651 C CA . GLN A 1 209 ? -42.065 -13.565 59.826 1.00 73.81 209 GLN A CA 1
ATOM 1652 C C . GLN A 1 209 ? -43.364 -14.355 60.014 1.00 73.81 209 GLN A C 1
ATOM 1654 O O . GLN A 1 209 ? -43.383 -15.292 60.812 1.00 73.81 209 GLN A O 1
ATOM 1659 N N . ASN A 1 210 ? -44.416 -14.037 59.255 1.00 73.44 210 ASN A N 1
ATOM 1660 C CA . ASN A 1 210 ? -45.682 -14.769 59.297 1.00 73.44 210 ASN A CA 1
ATOM 1661 C C . ASN A 1 210 ? -45.555 -16.198 58.754 1.00 73.44 210 ASN A C 1
ATOM 1663 O O . ASN A 1 210 ? -46.105 -17.132 59.333 1.00 73.44 210 ASN A O 1
ATOM 1667 N N . ALA A 1 211 ? -44.781 -16.407 57.688 1.00 69.44 211 ALA A N 1
ATOM 1668 C CA . ALA A 1 211 ? -44.487 -17.748 57.189 1.00 69.44 211 ALA A CA 1
ATOM 1669 C C . ALA A 1 211 ? -43.761 -18.589 58.256 1.00 69.44 211 ALA A C 1
ATOM 1671 O O . ALA A 1 211 ? -44.121 -19.743 58.499 1.00 69.44 211 ALA A O 1
ATOM 1672 N N . LYS A 1 212 ? -42.795 -17.986 58.963 1.00 74.69 212 LYS A N 1
ATOM 1673 C CA . LYS A 1 212 ? -42.080 -18.636 60.069 1.00 74.69 212 LYS A CA 1
ATOM 1674 C C . LYS A 1 212 ? -42.995 -18.949 61.258 1.00 74.69 212 LYS A C 1
ATOM 1676 O O . LYS A 1 212 ? -42.884 -20.031 61.831 1.00 74.69 212 LYS A O 1
ATOM 1681 N N . SER A 1 213 ? -43.886 -18.031 61.636 1.00 77.00 213 SER A N 1
ATOM 1682 C CA . SER A 1 213 ? -44.803 -18.216 62.773 1.00 77.00 213 SER A CA 1
ATOM 1683 C C . SER A 1 213 ? -45.899 -19.251 62.498 1.00 77.00 213 SER A C 1
ATOM 1685 O O . SER A 1 213 ? -46.369 -19.899 63.430 1.00 77.00 213 SER A O 1
ATOM 1687 N N . GLN A 1 214 ? -46.246 -19.478 61.229 1.00 77.88 214 GLN A N 1
ATOM 1688 C CA . GLN A 1 214 ? -47.164 -20.536 60.791 1.00 77.88 214 GLN A CA 1
ATOM 1689 C C . GLN A 1 214 ? -46.482 -21.901 60.576 1.00 77.88 214 GLN A C 1
ATOM 1691 O O . GLN A 1 214 ? -47.117 -22.842 60.104 1.00 77.88 214 GLN A O 1
ATOM 1696 N N . GLY A 1 215 ? -45.200 -22.034 60.934 1.00 73.50 215 GLY A N 1
ATOM 1697 C CA . GLY A 1 215 ? -44.473 -23.304 60.881 1.00 73.50 215 GLY A CA 1
ATOM 1698 C C . GLY A 1 215 ? -43.946 -23.685 59.495 1.00 73.50 215 GLY A C 1
ATOM 1699 O O . GLY A 1 215 ? -43.488 -24.814 59.316 1.00 73.50 215 GLY A O 1
ATOM 1700 N N . TYR A 1 216 ? -43.972 -22.771 58.519 1.00 73.50 216 TYR A N 1
ATOM 1701 C CA . TYR A 1 216 ? -43.311 -23.001 57.239 1.00 73.50 216 TYR A CA 1
ATOM 1702 C C . TYR A 1 216 ? -41.793 -22.857 57.376 1.00 73.50 216 TYR A C 1
ATOM 1704 O O . TYR A 1 216 ? -41.276 -21.950 58.033 1.00 73.50 216 TYR A O 1
ATOM 1712 N N . ASP A 1 217 ? -41.063 -23.740 56.697 1.00 76.62 217 ASP A N 1
ATOM 1713 C CA . ASP A 1 217 ? -39.612 -23.648 56.579 1.00 76.62 217 ASP A CA 1
ATOM 1714 C C . ASP A 1 217 ? -39.249 -22.562 55.559 1.00 76.62 217 ASP A C 1
ATOM 1716 O O . ASP A 1 217 ? -39.152 -22.800 54.351 1.00 76.62 217 ASP A O 1
ATOM 1720 N N . VAL A 1 218 ? -39.075 -21.345 56.073 1.00 73.00 218 VAL A N 1
ATOM 1721 C CA . VAL A 1 218 ? -38.709 -20.160 55.289 1.00 73.00 218 VAL A CA 1
ATOM 1722 C C . VAL A 1 218 ? -37.408 -20.384 54.515 1.00 73.00 218 VAL A C 1
ATOM 1724 O O . VAL A 1 218 ? -37.319 -19.976 53.360 1.00 73.00 218 VAL A O 1
ATOM 1727 N N . SER A 1 219 ? -36.438 -21.117 55.075 1.00 72.12 219 SER A N 1
ATOM 1728 C CA . SER A 1 219 ? -35.194 -21.451 54.369 1.00 72.12 219 SER A CA 1
ATOM 1729 C C . SER A 1 219 ? -35.463 -22.324 53.145 1.00 72.12 219 SER A C 1
ATOM 1731 O O . SER A 1 219 ? -34.863 -22.119 52.090 1.00 72.12 219 SER A O 1
ATOM 1733 N N . LYS A 1 220 ? -36.399 -23.272 53.247 1.00 73.56 220 LYS A N 1
ATOM 1734 C CA . LYS A 1 220 ? -36.796 -24.125 52.120 1.00 73.56 220 LYS A CA 1
ATOM 1735 C C . LYS A 1 220 ? -37.566 -23.349 51.049 1.00 73.56 220 LYS A C 1
ATOM 1737 O O . LYS A 1 220 ? -37.341 -23.606 49.866 1.00 73.56 220 LYS A O 1
ATOM 1742 N N . ILE A 1 221 ? -38.411 -22.393 51.443 1.00 70.81 221 ILE A N 1
ATOM 1743 C CA . ILE A 1 221 ? -39.112 -21.477 50.523 1.00 70.81 221 ILE A CA 1
ATOM 1744 C C . ILE A 1 221 ? -38.096 -20.624 49.759 1.00 70.81 221 ILE A C 1
ATOM 1746 O O . ILE A 1 221 ? -38.078 -20.672 48.530 1.00 70.81 221 ILE A O 1
ATOM 1750 N N . CYS A 1 222 ? -37.189 -19.947 50.467 1.00 68.38 222 CYS A N 1
ATOM 1751 C CA . CYS A 1 222 ? -36.119 -19.166 49.847 1.00 68.38 222 CYS A CA 1
ATOM 1752 C C . CYS A 1 222 ? -35.262 -20.034 48.917 1.00 68.38 222 CYS A C 1
ATOM 1754 O O . CYS A 1 222 ? -35.010 -19.645 47.786 1.00 68.38 222 CYS A O 1
ATOM 1756 N N . SER A 1 223 ? -34.899 -21.256 49.328 1.00 71.50 223 SER A N 1
ATOM 1757 C CA . SER A 1 223 ? -34.089 -22.158 48.493 1.00 71.50 223 SER A CA 1
ATOM 1758 C C . SER A 1 223 ? -34.771 -22.597 47.193 1.00 71.50 223 SER A C 1
ATOM 1760 O O . SER A 1 223 ? -34.083 -22.902 46.220 1.00 71.50 223 SER A O 1
ATOM 1762 N N . ARG A 1 224 ? -36.109 -22.673 47.172 1.00 69.62 224 ARG A N 1
ATOM 1763 C CA . ARG A 1 224 ? -36.874 -23.001 45.962 1.00 69.62 224 ARG A CA 1
ATOM 1764 C C . ARG A 1 224 ? -36.987 -21.795 45.044 1.00 69.62 224 ARG A C 1
ATOM 1766 O O . ARG A 1 224 ? -36.706 -21.944 43.865 1.00 69.62 224 ARG A O 1
ATOM 1773 N N . ILE A 1 225 ? -37.286 -20.623 45.600 1.00 68.88 225 ILE A N 1
ATOM 1774 C CA . ILE A 1 225 ? -37.329 -19.362 44.848 1.00 68.88 225 ILE A CA 1
ATOM 1775 C C . ILE A 1 225 ? -35.970 -19.097 44.185 1.00 68.88 225 ILE A C 1
ATOM 1777 O O . ILE A 1 225 ? -35.911 -18.864 42.985 1.00 68.88 225 ILE A O 1
ATOM 1781 N N . SER A 1 226 ? -34.865 -19.271 44.917 1.00 66.56 226 SER A N 1
ATOM 1782 C CA . SER A 1 226 ? -33.517 -19.123 44.352 1.00 66.56 226 SER A CA 1
ATOM 1783 C C . SER A 1 226 ? -33.178 -20.163 43.274 1.00 66.56 226 SER A C 1
ATOM 1785 O O . SER A 1 226 ? -32.335 -19.906 42.419 1.00 66.56 226 SER A O 1
ATOM 1787 N N . LYS A 1 227 ? -33.790 -21.355 43.307 1.00 71.38 227 LYS A N 1
ATOM 1788 C CA . LYS A 1 227 ? -33.602 -22.370 42.257 1.00 71.38 227 LYS A CA 1
ATOM 1789 C C . LYS A 1 227 ? -34.385 -22.039 40.994 1.00 71.38 227 LYS A C 1
ATOM 1791 O O . LYS A 1 227 ? -33.835 -22.230 39.915 1.00 71.38 227 LYS A O 1
ATOM 1796 N N . ASP A 1 228 ? -35.611 -21.546 41.127 1.00 66.00 228 ASP A N 1
ATOM 1797 C CA . ASP A 1 228 ? -36.410 -21.107 39.980 1.00 66.00 228 ASP A CA 1
ATOM 1798 C C . ASP A 1 228 ? -35.755 -19.890 39.305 1.00 66.00 228 ASP A C 1
ATOM 1800 O O . ASP A 1 228 ? -35.572 -19.887 38.092 1.00 66.00 228 ASP A O 1
ATOM 1804 N N . GLU A 1 229 ? -35.231 -18.938 40.080 1.00 63.00 229 GLU A N 1
ATOM 1805 C CA . GLU A 1 229 ? -34.492 -17.780 39.552 1.00 63.00 229 GLU A CA 1
ATOM 1806 C C . GLU A 1 229 ? -33.181 -18.184 38.850 1.00 63.00 229 GLU A C 1
ATOM 1808 O O . GLU A 1 229 ? -32.833 -17.653 37.795 1.00 63.00 229 GLU A O 1
ATOM 1813 N N . SER A 1 230 ? -32.469 -19.191 39.374 1.00 73.25 230 SER A N 1
ATOM 1814 C CA . SER A 1 230 ? -31.304 -19.774 38.692 1.00 73.25 230 SER A CA 1
ATOM 1815 C C . SER A 1 230 ? -31.667 -20.404 37.345 1.00 73.25 230 SER A C 1
ATOM 1817 O O . SER A 1 230 ? -30.812 -20.450 36.457 1.00 73.25 230 SER A O 1
ATOM 1819 N N . ILE A 1 231 ? -32.884 -20.931 37.200 1.00 73.44 231 ILE A N 1
ATOM 1820 C CA . ILE A 1 231 ? -33.367 -21.509 35.946 1.00 73.44 231 ILE A CA 1
ATOM 1821 C C . ILE A 1 231 ? -33.752 -20.389 34.981 1.00 73.44 231 ILE A C 1
ATOM 1823 O O . ILE A 1 231 ? -33.333 -20.450 33.829 1.00 73.44 231 ILE A O 1
ATOM 1827 N N . ASP A 1 232 ? -34.446 -19.348 35.440 1.00 73.06 232 ASP A N 1
ATOM 1828 C CA . ASP A 1 232 ? -34.825 -18.198 34.609 1.00 73.06 232 ASP A CA 1
ATOM 1829 C C . ASP A 1 232 ? -33.604 -17.414 34.104 1.00 73.06 232 ASP A C 1
ATOM 1831 O O . ASP A 1 232 ? -33.536 -17.067 32.923 1.00 73.06 232 ASP A O 1
ATOM 1835 N N . LEU A 1 233 ? -32.580 -17.223 34.944 1.00 74.56 233 LEU A N 1
ATOM 1836 C CA . LEU A 1 233 ? -31.295 -16.646 34.529 1.00 74.56 233 LEU A CA 1
ATOM 1837 C C . LEU A 1 233 ? -30.607 -17.504 33.462 1.00 74.56 233 LEU A C 1
ATOM 1839 O O . LEU A 1 233 ? -30.119 -16.980 32.458 1.00 74.56 233 LEU A O 1
ATOM 1843 N N . ALA A 1 234 ? -30.598 -18.827 33.643 1.00 76.44 234 ALA A N 1
ATOM 1844 C CA . ALA A 1 234 ? -30.048 -19.742 32.649 1.00 76.44 234 ALA A CA 1
ATOM 1845 C C . ALA A 1 234 ? -30.857 -19.711 31.340 1.00 76.44 234 ALA A C 1
ATOM 1847 O O . ALA A 1 234 ? -30.277 -19.804 30.258 1.00 76.44 234 ALA A O 1
ATOM 1848 N N . LEU A 1 235 ? -32.179 -19.550 31.418 1.00 78.44 235 LEU A N 1
ATOM 1849 C CA . LEU A 1 235 ? -33.068 -19.428 30.264 1.00 78.44 235 LEU A CA 1
ATOM 1850 C C . LEU A 1 235 ? -32.786 -18.128 29.501 1.00 78.44 235 LEU A C 1
ATOM 1852 O O . LEU A 1 235 ? -32.611 -18.163 28.284 1.00 78.44 235 LEU A O 1
ATOM 1856 N N . HIS A 1 236 ? -32.622 -17.011 30.212 1.00 80.44 236 HIS A N 1
ATOM 1857 C CA . HIS A 1 236 ? -32.265 -15.721 29.623 1.00 80.44 236 HIS A CA 1
ATOM 1858 C C . HIS A 1 236 ? -30.871 -15.743 28.972 1.00 80.44 236 HIS A C 1
ATOM 1860 O O . HIS A 1 236 ? -30.695 -15.244 27.861 1.00 80.44 236 HIS A O 1
ATOM 1866 N N . GLU A 1 237 ? -29.867 -16.359 29.608 1.00 81.75 237 GLU A N 1
ATOM 1867 C CA . GLU A 1 237 ? -28.545 -16.542 28.990 1.00 81.75 237 GLU A CA 1
ATOM 1868 C C . GLU A 1 237 ? -28.611 -17.383 27.712 1.00 81.75 237 GLU A C 1
ATOM 1870 O O . GLU A 1 237 ? -27.915 -17.096 26.734 1.00 81.75 237 GLU A O 1
ATOM 1875 N N . LYS A 1 238 ? -29.415 -18.452 27.718 1.00 84.62 238 LYS A N 1
ATOM 1876 C CA . LYS A 1 238 ? -29.593 -19.309 26.542 1.00 84.62 238 LYS A CA 1
ATOM 1877 C C . LYS A 1 238 ? -30.321 -18.576 25.423 1.00 84.62 238 LYS A C 1
ATOM 1879 O O . LYS A 1 238 ? -29.909 -18.735 24.278 1.00 84.62 238 LYS A O 1
ATOM 1884 N N . GLN A 1 239 ? -31.323 -17.763 25.750 1.00 87.62 239 GLN A N 1
ATOM 1885 C CA . GLN A 1 239 ? -32.038 -16.936 24.781 1.00 87.62 239 GLN A CA 1
ATOM 1886 C C . GLN A 1 239 ? -31.110 -15.888 24.153 1.00 87.62 239 GLN A C 1
ATOM 1888 O O . GLN A 1 239 ? -31.029 -15.811 22.935 1.00 87.62 239 GLN A O 1
ATOM 1893 N N . SER A 1 240 ? -30.311 -15.185 24.963 1.00 86.44 240 SER A N 1
ATOM 1894 C CA . SER A 1 240 ? -29.321 -14.216 24.468 1.00 86.44 240 SER A CA 1
ATOM 1895 C C . SER A 1 240 ? -28.310 -14.857 23.503 1.00 86.44 240 SER A C 1
ATOM 1897 O O . SER A 1 240 ? -28.035 -14.334 22.426 1.00 86.44 240 SER A O 1
ATOM 1899 N N . LYS A 1 241 ? -27.813 -16.059 23.833 1.00 90.81 241 LYS A N 1
ATOM 1900 C CA . LYS A 1 241 ? -26.931 -16.827 22.934 1.00 90.81 241 LYS A CA 1
ATOM 1901 C C . LYS A 1 241 ? -27.631 -17.255 21.643 1.00 90.81 241 LYS A C 1
ATOM 1903 O O . LYS A 1 241 ? -26.980 -17.333 20.606 1.00 90.81 241 LYS A O 1
ATOM 1908 N N . LEU A 1 242 ? -28.923 -17.570 21.701 1.00 88.00 242 LEU A N 1
ATOM 1909 C CA . LEU A 1 242 ? -29.725 -17.893 20.521 1.00 88.00 242 LEU A CA 1
ATOM 1910 C C . LEU A 1 242 ? -29.831 -16.681 19.592 1.00 88.00 242 LEU A C 1
ATOM 1912 O O . LEU A 1 242 ? -29.524 -16.812 18.410 1.00 88.00 242 LEU A O 1
ATOM 1916 N N . ASP A 1 243 ? -30.139 -15.507 20.142 1.00 90.44 243 ASP A N 1
ATOM 1917 C CA . ASP A 1 243 ? -30.247 -14.256 19.386 1.00 90.44 243 ASP A CA 1
ATOM 1918 C C . ASP A 1 243 ? -28.901 -13.874 18.727 1.00 90.44 243 ASP A C 1
ATOM 1920 O O . ASP A 1 243 ? -28.852 -13.458 17.565 1.00 90.44 243 ASP A O 1
ATOM 1924 N N . GLU A 1 244 ? -27.776 -14.072 19.429 1.00 92.06 244 GLU A N 1
ATOM 1925 C CA . GLU A 1 244 ? -26.428 -13.888 18.867 1.00 92.06 244 GLU A CA 1
ATOM 1926 C C . GLU A 1 244 ? -26.145 -14.845 17.700 1.00 92.06 244 GLU A C 1
ATOM 1928 O O . GLU A 1 244 ? -25.584 -14.437 16.677 1.00 92.06 244 GLU A O 1
ATOM 1933 N N . ILE A 1 245 ? -26.540 -16.115 17.830 1.00 90.06 245 ILE A N 1
ATOM 1934 C CA . ILE A 1 245 ? -26.372 -17.120 16.775 1.00 90.06 245 ILE A CA 1
ATOM 1935 C C . ILE A 1 245 ? -27.256 -16.795 15.570 1.00 90.06 245 ILE A C 1
ATOM 1937 O O . ILE A 1 245 ? -26.775 -16.865 14.440 1.00 90.06 245 ILE A O 1
ATOM 1941 N N . GLU A 1 246 ? -28.512 -16.403 15.778 1.00 91.88 246 GLU A N 1
ATOM 1942 C CA . GLU A 1 246 ? -29.415 -15.994 14.697 1.00 91.88 246 GLU A CA 1
ATOM 1943 C C . GLU A 1 246 ? -28.864 -14.787 13.936 1.00 91.88 246 GLU A C 1
ATOM 1945 O O . GLU A 1 246 ? -28.859 -14.773 12.699 1.00 91.88 246 GLU A O 1
ATOM 1950 N N . LYS A 1 247 ? -28.301 -13.811 14.656 1.00 93.56 247 LYS A N 1
ATOM 1951 C CA . LYS A 1 247 ? -27.612 -12.675 14.041 1.00 93.56 247 LYS A CA 1
ATOM 1952 C C . LYS A 1 247 ? -26.407 -13.126 13.212 1.00 93.56 247 LYS A C 1
ATOM 1954 O O . LYS A 1 247 ? -26.277 -12.702 12.062 1.00 93.56 247 LYS A O 1
ATOM 1959 N N . MET A 1 248 ? -25.562 -14.010 13.750 1.00 92.81 248 MET A N 1
ATOM 1960 C CA . MET A 1 248 ? -24.417 -14.565 13.016 1.00 92.81 248 MET A CA 1
ATOM 1961 C C . MET A 1 248 ? -24.848 -15.333 11.764 1.00 92.81 248 MET A C 1
ATOM 1963 O O . MET A 1 248 ? -24.225 -15.174 10.717 1.00 92.81 248 MET A O 1
ATOM 1967 N N . ILE A 1 249 ? -25.921 -16.127 11.834 1.00 90.81 249 ILE A N 1
ATOM 1968 C CA . ILE A 1 249 ? -26.486 -16.836 10.677 1.00 90.81 249 ILE A CA 1
ATOM 1969 C C . ILE A 1 249 ? -26.957 -15.834 9.619 1.00 90.81 249 ILE A C 1
ATOM 1971 O O . ILE A 1 249 ? -26.662 -16.014 8.437 1.00 90.81 249 ILE A O 1
ATOM 1975 N N . GLY A 1 250 ? -27.629 -14.754 10.027 1.00 93.06 250 GLY A N 1
ATOM 1976 C CA . GLY A 1 250 ? -28.055 -13.689 9.118 1.00 93.06 250 GLY A CA 1
ATOM 1977 C C . GLY A 1 250 ? -26.884 -12.987 8.421 1.00 93.06 250 GLY A C 1
ATOM 1978 O O . GLY A 1 250 ? -26.941 -12.723 7.219 1.00 93.06 250 GLY A O 1
ATOM 1979 N N . GLU A 1 251 ? -25.800 -12.709 9.146 1.00 92.38 251 GLU A N 1
ATOM 1980 C CA . GLU A 1 251 ? -24.573 -12.128 8.582 1.00 92.38 251 GLU A CA 1
ATOM 1981 C C . GLU A 1 251 ? -23.854 -13.102 7.636 1.00 92.38 251 GLU A C 1
ATOM 1983 O O . GLU A 1 251 ? -23.426 -12.704 6.547 1.00 92.38 251 GLU A O 1
ATOM 1988 N N . LEU A 1 252 ? -23.766 -14.385 8.005 1.00 91.12 252 LEU A N 1
ATOM 1989 C CA . LEU A 1 252 ? -23.194 -15.426 7.148 1.00 91.12 252 LEU A CA 1
ATOM 1990 C C . LEU A 1 252 ? -24.005 -15.607 5.863 1.00 91.12 252 LEU A C 1
ATOM 1992 O O . LEU A 1 252 ? -23.407 -15.746 4.799 1.00 91.12 252 LEU A O 1
ATOM 1996 N N . GLY A 1 253 ? -25.338 -15.571 5.952 1.00 92.44 253 GLY A N 1
ATOM 1997 C CA . GLY A 1 253 ? -26.238 -15.650 4.800 1.00 92.44 253 GLY A CA 1
ATOM 1998 C C . GLY A 1 253 ? -25.975 -14.524 3.804 1.00 92.44 253 GLY A C 1
ATOM 1999 O O . GLY A 1 253 ? -25.693 -14.787 2.639 1.00 92.44 253 GLY A O 1
ATOM 2000 N N . LYS A 1 254 ? -25.905 -13.273 4.280 1.00 93.00 254 LYS A N 1
ATOM 2001 C CA . LYS A 1 254 ? -25.556 -12.120 3.429 1.00 93.00 254 LYS A CA 1
ATOM 2002 C C . LYS A 1 254 ? -24.189 -12.275 2.759 1.00 93.00 254 LYS A C 1
ATOM 2004 O O . LYS A 1 254 ? -24.025 -11.927 1.592 1.00 93.00 254 LYS A O 1
ATOM 2009 N N . LYS A 1 255 ? -23.195 -12.789 3.491 1.00 93.25 255 LYS A N 1
ATOM 2010 C CA . LYS A 1 255 ? -21.848 -13.025 2.952 1.00 93.25 255 LYS A CA 1
ATOM 2011 C C . LYS A 1 255 ? -21.837 -14.148 1.915 1.00 93.25 255 LYS A C 1
ATOM 2013 O O . LYS A 1 255 ? -21.103 -14.058 0.933 1.00 93.25 255 LYS A O 1
ATOM 2018 N N . TYR A 1 256 ? -22.626 -15.196 2.136 1.00 93.56 256 TYR A N 1
ATOM 2019 C CA . TYR A 1 256 ? -22.807 -16.280 1.181 1.00 93.56 256 TYR A CA 1
ATOM 2020 C C . TYR A 1 256 ? -23.446 -15.769 -0.112 1.00 93.56 256 TYR A C 1
ATOM 2022 O O . TYR A 1 256 ? -22.923 -16.061 -1.185 1.00 93.56 256 TYR A O 1
ATOM 2030 N N . ASP A 1 257 ? -24.489 -14.944 -0.019 1.00 92.88 257 ASP A N 1
ATOM 2031 C CA . ASP A 1 257 ? -25.160 -14.363 -1.185 1.00 92.88 257 ASP A CA 1
ATOM 2032 C C . ASP A 1 257 ? -24.212 -13.474 -2.010 1.00 92.88 257 ASP A C 1
ATOM 2034 O O . ASP A 1 257 ? -24.127 -13.631 -3.230 1.00 92.88 257 ASP A O 1
ATOM 2038 N N . ASP A 1 258 ? -23.422 -12.605 -1.361 1.00 92.88 258 ASP A N 1
ATOM 2039 C CA . ASP A 1 258 ? -22.396 -11.789 -2.039 1.00 92.88 258 ASP A CA 1
ATOM 2040 C C . ASP A 1 258 ? -21.338 -12.667 -2.729 1.00 92.88 258 ASP A C 1
ATOM 2042 O O . ASP A 1 258 ? -20.989 -12.454 -3.893 1.00 92.88 258 ASP A O 1
ATOM 2046 N N . MET A 1 259 ? -20.848 -13.702 -2.042 1.00 90.06 259 MET A N 1
ATOM 2047 C CA . MET A 1 259 ? -19.875 -14.639 -2.611 1.00 90.06 259 MET A CA 1
ATOM 2048 C C . MET A 1 259 ? -20.448 -15.440 -3.784 1.00 90.06 259 MET A C 1
ATOM 2050 O O . MET A 1 259 ? -19.743 -15.650 -4.773 1.00 90.06 259 MET A O 1
ATOM 2054 N N . SER A 1 260 ? -21.709 -15.860 -3.699 1.00 92.94 260 SER A N 1
ATOM 2055 C CA . SER A 1 260 ? -22.416 -16.569 -4.766 1.00 92.94 260 SER A CA 1
ATOM 2056 C C . SER A 1 260 ? -22.538 -15.692 -6.014 1.00 92.94 260 SER A C 1
ATOM 2058 O O . SER A 1 260 ? -22.148 -16.102 -7.108 1.00 92.94 260 SER A O 1
ATOM 2060 N N . LEU A 1 261 ? -22.938 -14.429 -5.840 1.00 93.12 261 LEU A N 1
ATOM 2061 C CA . LEU A 1 261 ? -23.057 -13.466 -6.935 1.00 93.12 261 LEU A CA 1
ATOM 2062 C C . LEU A 1 261 ? -21.697 -13.144 -7.577 1.00 93.12 261 LEU A C 1
ATOM 2064 O O . LEU A 1 261 ? -21.585 -13.017 -8.800 1.00 93.12 261 LEU A O 1
ATOM 2068 N N . ARG A 1 262 ? -20.621 -13.052 -6.784 1.00 90.94 262 ARG A N 1
ATOM 2069 C CA . ARG A 1 262 ? -19.251 -12.924 -7.316 1.00 90.94 262 ARG A CA 1
ATOM 2070 C C . ARG A 1 262 ? -18.822 -14.158 -8.099 1.00 90.94 262 ARG A C 1
ATOM 2072 O O . ARG A 1 262 ? -18.183 -14.012 -9.142 1.00 90.94 262 ARG A O 1
ATOM 2079 N N . HIS A 1 263 ? -19.156 -15.352 -7.613 1.00 90.94 263 HIS A N 1
ATOM 2080 C CA . HIS A 1 263 ? -18.839 -16.600 -8.296 1.00 90.94 263 HIS A CA 1
ATOM 2081 C C . HIS A 1 263 ? -19.551 -16.688 -9.649 1.00 90.94 263 HIS A C 1
ATOM 2083 O O . HIS A 1 263 ? -18.897 -16.945 -10.658 1.00 90.94 263 HIS A O 1
ATOM 2089 N N . GLU A 1 264 ? -20.847 -16.384 -9.699 1.00 92.19 264 GLU A N 1
ATOM 2090 C CA . GLU A 1 264 ? -21.625 -16.371 -10.941 1.00 92.19 264 GLU A CA 1
ATOM 2091 C C . GLU A 1 264 ? -21.044 -15.381 -11.966 1.00 92.19 264 GLU A C 1
ATOM 2093 O O . GLU A 1 264 ? -20.798 -15.739 -13.121 1.00 92.19 264 GLU A O 1
ATOM 2098 N N . ASN A 1 265 ? -20.695 -14.168 -11.526 1.00 90.38 265 ASN A N 1
ATOM 2099 C CA . ASN A 1 265 ? -20.019 -13.182 -12.374 1.00 90.38 265 ASN A CA 1
ATOM 2100 C C . ASN A 1 265 ? -18.661 -13.674 -12.899 1.00 90.38 265 ASN A C 1
ATOM 2102 O O . ASN A 1 265 ? -18.306 -13.424 -14.055 1.00 90.38 265 ASN A O 1
ATOM 2106 N N . LEU A 1 266 ? -17.883 -14.370 -12.066 1.00 89.94 266 LEU A N 1
ATOM 2107 C CA . LEU A 1 266 ? -16.592 -14.922 -12.469 1.00 89.94 266 LEU A CA 1
ATOM 2108 C C . LEU A 1 266 ? -16.759 -16.039 -13.506 1.00 89.94 266 LEU A C 1
ATOM 2110 O O . LEU A 1 266 ? -16.008 -16.076 -14.482 1.00 89.94 266 LEU A O 1
ATOM 2114 N N . VAL A 1 267 ? -17.759 -16.906 -13.336 1.00 90.50 267 VAL A N 1
ATOM 2115 C CA . VAL A 1 267 ? -18.097 -17.969 -14.296 1.00 90.50 267 VAL A CA 1
ATOM 2116 C C . VAL A 1 267 ? -18.479 -17.371 -15.652 1.00 90.50 267 VAL A C 1
ATOM 2118 O O . VAL A 1 267 ? -17.966 -17.820 -16.680 1.00 90.50 267 VAL A O 1
ATOM 2121 N N . LEU A 1 268 ? -19.302 -16.317 -15.671 1.00 89.94 268 LEU A N 1
ATOM 2122 C CA . LEU A 1 268 ? -19.663 -15.608 -16.905 1.00 89.94 268 LEU A CA 1
ATOM 2123 C C . LEU A 1 268 ? -18.436 -15.007 -17.604 1.00 89.94 268 LEU A C 1
ATOM 2125 O O . LEU A 1 268 ? -18.265 -15.185 -18.812 1.00 89.94 268 LEU A O 1
ATOM 2129 N N . ARG A 1 269 ? -17.540 -14.353 -16.851 1.00 86.75 269 ARG A N 1
ATOM 2130 C CA . ARG A 1 269 ? -16.281 -13.814 -17.398 1.00 86.75 269 ARG A CA 1
ATOM 2131 C C . ARG A 1 269 ? -15.385 -14.907 -17.961 1.00 86.75 269 ARG A C 1
ATOM 2133 O O . ARG A 1 269 ? -14.841 -14.741 -19.048 1.00 86.75 269 ARG A O 1
ATOM 2140 N N . HIS A 1 270 ? -15.242 -16.023 -17.250 1.00 87.25 270 HIS A N 1
ATOM 2141 C CA . HIS A 1 270 ? -14.427 -17.141 -17.711 1.00 87.25 270 HIS A CA 1
ATOM 2142 C C . HIS A 1 270 ? -14.983 -17.739 -19.007 1.00 87.25 270 HIS A C 1
ATOM 2144 O O . HIS A 1 270 ? -14.219 -18.020 -19.927 1.00 87.25 270 HIS A O 1
ATOM 2150 N N . LYS A 1 271 ? -16.310 -17.880 -19.116 1.00 90.69 271 LYS A N 1
ATOM 2151 C CA . LYS A 1 271 ? -16.961 -18.341 -20.347 1.00 90.69 271 LYS A CA 1
ATOM 2152 C C . LYS A 1 271 ? -16.681 -17.400 -21.524 1.00 90.69 271 LYS A C 1
ATOM 2154 O O . LYS A 1 271 ? -16.222 -17.862 -22.563 1.00 90.69 271 LYS A O 1
ATOM 2159 N N . SER A 1 272 ? -16.866 -16.093 -21.335 1.00 87.25 272 SER A N 1
ATOM 2160 C CA . SER A 1 272 ? -16.569 -15.079 -22.360 1.00 87.25 272 SER A CA 1
ATOM 2161 C C . SER A 1 272 ? -15.090 -15.076 -22.777 1.00 87.25 272 SER A C 1
ATOM 2163 O O . SER A 1 272 ? -14.766 -14.957 -23.961 1.00 87.25 272 SER A O 1
ATOM 2165 N N . MET A 1 273 ? -14.179 -15.269 -21.819 1.00 87.69 273 MET A N 1
ATOM 2166 C CA . MET A 1 273 ? -12.747 -15.367 -22.093 1.00 87.69 273 MET A CA 1
ATOM 2167 C C . MET A 1 273 ? -12.408 -16.634 -22.885 1.00 87.69 273 MET A C 1
ATOM 2169 O O . MET A 1 273 ? -11.651 -16.568 -23.848 1.00 87.69 273 MET A O 1
ATOM 2173 N N . ALA A 1 274 ? -12.993 -17.778 -22.524 1.00 86.75 274 ALA A N 1
ATOM 2174 C CA . ALA A 1 274 ? -12.806 -19.031 -23.250 1.00 86.75 274 ALA A CA 1
ATOM 2175 C C . ALA A 1 274 ? -13.312 -18.938 -24.700 1.00 86.75 274 ALA A C 1
ATOM 2177 O O . ALA A 1 274 ? -12.637 -19.411 -25.611 1.00 86.75 274 ALA A O 1
ATOM 2178 N N . GLU A 1 275 ? -14.453 -18.282 -24.930 1.00 88.12 275 GLU A N 1
ATOM 2179 C CA . GLU A 1 275 ? -14.980 -18.006 -26.276 1.00 88.12 275 GLU A CA 1
ATOM 2180 C C . GLU A 1 275 ? -14.032 -17.100 -27.081 1.00 88.12 275 GLU A C 1
ATOM 2182 O O . GLU A 1 275 ? -13.777 -17.347 -28.264 1.00 88.12 275 GLU A O 1
ATOM 2187 N N . SER A 1 276 ? -13.449 -16.089 -26.430 1.00 81.31 276 SER A N 1
ATOM 2188 C CA . SER A 1 276 ? -12.467 -15.185 -27.044 1.00 81.31 276 SER A CA 1
ATOM 2189 C C . SER A 1 276 ? -11.171 -15.918 -27.412 1.00 81.31 276 SER A C 1
ATOM 2191 O O . SER A 1 276 ? -10.681 -15.765 -28.529 1.00 81.31 276 SER A O 1
ATOM 2193 N N . ILE A 1 277 ? -10.645 -16.766 -26.519 1.00 79.06 277 ILE A N 1
ATOM 2194 C CA . ILE A 1 277 ? -9.467 -17.613 -26.780 1.00 79.06 277 ILE A CA 1
ATOM 2195 C C . ILE A 1 277 ? -9.749 -18.568 -27.941 1.00 79.06 277 ILE A C 1
ATOM 2197 O O . ILE A 1 277 ? -8.964 -18.625 -28.881 1.00 79.06 277 ILE A O 1
ATOM 2201 N N . ALA A 1 278 ? -10.894 -19.257 -27.932 1.00 84.50 278 ALA A N 1
ATOM 2202 C CA . ALA A 1 278 ? -11.282 -20.151 -29.021 1.00 84.50 278 ALA A CA 1
ATOM 2203 C C . ALA A 1 278 ? -11.377 -19.418 -30.371 1.00 84.50 278 ALA A C 1
ATOM 2205 O O . ALA A 1 278 ? -10.993 -19.969 -31.405 1.00 84.50 278 ALA A O 1
ATOM 2206 N N . SER A 1 279 ? -11.849 -18.167 -30.363 1.00 83.25 279 SER A N 1
ATOM 2207 C CA . SER A 1 279 ? -11.906 -17.315 -31.555 1.00 83.25 279 SER A CA 1
ATOM 2208 C C . SER A 1 279 ? -10.508 -16.950 -32.058 1.00 83.25 279 SER A C 1
ATOM 2210 O O . SER A 1 279 ? -10.233 -17.082 -33.250 1.00 83.25 279 SER A O 1
ATOM 2212 N N . VAL A 1 280 ? -9.600 -16.552 -31.164 1.00 79.88 280 VAL A N 1
ATOM 2213 C CA . VAL A 1 280 ? -8.199 -16.258 -31.509 1.00 79.88 280 VAL A CA 1
ATOM 2214 C C . VAL A 1 280 ? -7.490 -17.508 -32.036 1.00 79.88 280 VAL A C 1
ATOM 2216 O O . VAL A 1 280 ? -6.824 -17.437 -33.067 1.00 79.88 280 VAL A O 1
ATOM 2219 N N . ASP A 1 281 ? -7.696 -18.667 -31.412 1.00 81.25 281 ASP A N 1
ATOM 2220 C CA . ASP A 1 281 ? -7.137 -19.944 -31.866 1.00 81.25 281 ASP A CA 1
ATOM 2221 C C . ASP A 1 281 ? -7.644 -20.331 -33.260 1.00 81.25 281 ASP A C 1
ATOM 2223 O O . ASP A 1 281 ? -6.879 -20.822 -34.094 1.00 81.25 281 ASP A O 1
ATOM 2227 N N . ALA A 1 282 ? -8.933 -20.117 -33.543 1.00 83.12 282 ALA A N 1
ATOM 2228 C CA . ALA A 1 282 ? -9.508 -20.367 -34.863 1.00 83.12 282 ALA A CA 1
ATOM 2229 C C . ALA A 1 282 ? -8.910 -19.438 -35.934 1.00 83.12 282 ALA A C 1
ATOM 2231 O O . ALA A 1 282 ? -8.615 -19.886 -37.047 1.00 83.12 282 ALA A O 1
ATOM 2232 N N . LEU A 1 283 ? -8.682 -18.167 -35.592 1.00 80.06 283 LEU A N 1
ATOM 2233 C CA . LEU A 1 283 ? -8.020 -17.193 -36.463 1.00 80.06 283 LEU A CA 1
ATOM 2234 C C . LEU A 1 283 ? -6.555 -17.580 -36.711 1.00 80.06 283 LEU A C 1
ATOM 2236 O O . LEU A 1 283 ? -6.128 -17.622 -37.866 1.00 80.06 283 LEU A O 1
ATOM 2240 N N . GLY A 1 284 ? -5.828 -17.984 -35.667 1.00 75.25 284 GLY A N 1
ATOM 2241 C CA . GLY A 1 284 ? -4.460 -18.494 -35.769 1.00 75.25 284 GLY A CA 1
ATOM 2242 C C . GLY A 1 284 ? -4.356 -19.735 -36.660 1.00 75.25 284 GLY A C 1
ATOM 2243 O O . GLY A 1 284 ? -3.522 -19.784 -37.564 1.00 75.25 284 GLY A O 1
ATOM 2244 N N . LYS A 1 285 ? -5.261 -20.710 -36.491 1.00 84.44 285 LYS A N 1
ATOM 2245 C CA . LYS A 1 285 ? -5.362 -21.896 -37.370 1.00 84.44 285 LYS A CA 1
ATOM 2246 C C . LYS A 1 285 ? -5.689 -21.540 -38.821 1.00 84.44 285 LYS A C 1
ATOM 2248 O O . LYS A 1 285 ? -5.307 -22.276 -39.726 1.00 84.44 285 LYS A O 1
ATOM 2253 N N . SER A 1 286 ? -6.368 -20.417 -39.039 1.00 82.12 286 SER A N 1
ATOM 2254 C CA . SER A 1 286 ? -6.677 -19.878 -40.367 1.00 82.12 286 SER A CA 1
ATOM 2255 C C . SER A 1 286 ? -5.535 -19.036 -40.957 1.00 82.12 286 SER A C 1
ATOM 2257 O O . SER A 1 286 ? -5.688 -18.474 -42.039 1.00 82.12 286 SER A O 1
ATOM 2259 N N . GLY A 1 287 ? -4.387 -18.954 -40.272 1.00 81.44 287 GLY A N 1
ATOM 2260 C CA . GLY A 1 287 ? -3.194 -18.235 -40.721 1.00 81.44 287 GLY A CA 1
ATOM 2261 C C . GLY A 1 287 ? -3.177 -16.743 -40.380 1.00 81.44 287 GLY A C 1
ATOM 2262 O O . GLY A 1 287 ? -2.302 -16.034 -40.869 1.00 81.44 287 GLY A O 1
ATOM 2263 N N . VAL A 1 288 ? -4.115 -16.258 -39.561 1.00 82.81 288 VAL A N 1
ATOM 2264 C CA . VAL A 1 288 ? -4.150 -14.865 -39.091 1.00 82.81 288 VAL A CA 1
ATOM 2265 C C . VAL A 1 288 ? -3.212 -14.725 -37.894 1.00 82.81 288 VAL A C 1
ATOM 2267 O O . VAL A 1 288 ? -3.395 -15.388 -36.874 1.00 82.81 288 VAL A O 1
ATOM 2270 N N . SER A 1 289 ? -2.202 -13.866 -38.003 1.00 82.56 289 SER A N 1
ATOM 2271 C CA . SER A 1 289 ? -1.248 -13.609 -36.922 1.00 82.56 289 SER A CA 1
ATOM 2272 C C . SER A 1 289 ? -1.716 -12.488 -35.987 1.00 82.56 289 SER A C 1
ATOM 2274 O O . SER A 1 289 ? -2.555 -11.661 -36.341 1.00 82.56 289 SER A O 1
ATOM 2276 N N . GLU A 1 290 ? -1.109 -12.384 -34.803 1.00 74.94 290 GLU A N 1
ATOM 2277 C CA . GLU A 1 290 ? -1.354 -11.269 -33.871 1.00 74.94 290 GLU A CA 1
ATOM 2278 C C . GLU A 1 290 ? -1.096 -9.892 -34.510 1.00 74.94 290 GLU A C 1
ATOM 2280 O O . GLU A 1 290 ? -1.784 -8.915 -34.212 1.00 74.94 290 GLU A O 1
ATOM 2285 N N . LYS A 1 291 ? -0.133 -9.811 -35.440 1.00 79.75 291 LYS A N 1
ATOM 2286 C CA . LYS A 1 291 ? 0.163 -8.578 -36.184 1.00 79.75 291 LYS A CA 1
ATOM 2287 C C . LYS A 1 291 ? -0.972 -8.198 -37.131 1.00 79.75 291 LYS A C 1
ATOM 2289 O O . LYS A 1 291 ? -1.232 -7.007 -37.300 1.00 79.75 291 LYS A O 1
ATOM 2294 N N . ASP A 1 292 ? -1.652 -9.185 -37.711 1.00 77.31 292 ASP A N 1
ATOM 2295 C CA . ASP A 1 292 ? -2.803 -8.960 -38.586 1.00 77.31 292 ASP A CA 1
ATOM 2296 C C . ASP A 1 292 ? -3.998 -8.447 -37.779 1.00 77.31 292 ASP A C 1
ATOM 2298 O O . ASP A 1 292 ? -4.628 -7.472 -38.180 1.00 77.31 292 ASP A O 1
ATOM 2302 N N . LEU A 1 293 ? -4.242 -9.010 -36.590 1.00 76.56 293 LEU A N 1
ATOM 2303 C CA . LEU A 1 293 ? -5.284 -8.534 -35.671 1.00 76.56 293 LEU A CA 1
ATOM 2304 C C . LEU A 1 293 ? -5.039 -7.090 -35.219 1.00 76.56 293 LEU A C 1
ATOM 2306 O O . LEU A 1 293 ? -5.949 -6.262 -35.273 1.00 76.56 293 LEU A O 1
ATOM 2310 N N . ALA A 1 294 ? -3.801 -6.754 -34.848 1.00 77.56 294 ALA A N 1
ATOM 2311 C CA . ALA A 1 294 ? -3.428 -5.387 -34.486 1.00 77.56 294 ALA A CA 1
ATOM 2312 C C . ALA A 1 294 ? -3.572 -4.414 -35.672 1.00 77.56 294 ALA A C 1
ATOM 2314 O O . ALA A 1 294 ? -4.017 -3.274 -35.505 1.00 77.56 294 ALA A O 1
ATOM 2315 N N . ALA A 1 295 ? -3.231 -4.857 -36.887 1.00 78.38 295 ALA A N 1
ATOM 2316 C CA . ALA A 1 295 ? -3.436 -4.072 -38.099 1.00 78.38 295 ALA A CA 1
ATOM 2317 C C . ALA A 1 295 ? -4.930 -3.856 -38.389 1.00 78.38 295 ALA A C 1
ATOM 2319 O O . ALA A 1 295 ? -5.324 -2.745 -38.752 1.00 78.38 295 ALA A O 1
ATOM 2320 N N . TRP A 1 296 ? -5.770 -4.875 -38.192 1.00 79.69 296 TRP A N 1
ATOM 2321 C CA . TRP A 1 296 ? -7.219 -4.775 -38.365 1.00 79.69 296 TRP A CA 1
ATOM 2322 C C . TRP A 1 296 ? -7.837 -3.832 -37.344 1.00 79.69 296 TRP A C 1
ATOM 2324 O O . TRP A 1 296 ? -8.573 -2.936 -37.744 1.00 79.69 296 TRP A O 1
ATOM 2334 N N . GLN A 1 297 ? -7.479 -3.947 -36.064 1.00 78.25 297 GLN A N 1
ATOM 2335 C CA . GLN A 1 297 ? -7.953 -3.035 -35.022 1.00 78.25 297 GLN A CA 1
ATOM 2336 C C . GLN A 1 297 ? -7.604 -1.579 -35.354 1.00 78.25 297 GLN A C 1
ATOM 2338 O O . GLN A 1 297 ? -8.486 -0.724 -35.388 1.00 78.25 297 GLN A O 1
ATOM 2343 N N . LYS A 1 298 ? -6.343 -1.306 -35.712 1.00 79.31 298 LYS A N 1
ATOM 2344 C CA . LYS A 1 298 ? -5.907 0.035 -36.130 1.00 79.31 298 LYS A CA 1
ATOM 2345 C C . LYS A 1 298 ? -6.665 0.531 -37.365 1.00 79.31 298 LYS A C 1
ATOM 2347 O O . LYS A 1 298 ? -6.929 1.725 -37.499 1.00 79.31 298 LYS A O 1
ATOM 2352 N N . THR A 1 299 ? -7.021 -0.380 -38.269 1.00 73.50 299 THR A N 1
ATOM 2353 C CA . THR A 1 299 ? -7.830 -0.069 -39.450 1.00 73.50 299 THR A CA 1
ATOM 2354 C C . THR A 1 299 ? -9.257 0.304 -39.036 1.00 73.50 299 THR A C 1
ATOM 2356 O O . THR A 1 299 ? -9.718 1.378 -39.416 1.00 73.50 299 THR A O 1
ATOM 2359 N N . PHE A 1 300 ? -9.927 -0.495 -38.203 1.00 74.69 300 PHE A N 1
ATOM 2360 C CA . PHE A 1 300 ? -11.267 -0.201 -37.674 1.00 74.69 300 PHE A CA 1
ATOM 2361 C C . PHE A 1 300 ? -11.321 1.131 -36.920 1.00 74.69 300 PHE A C 1
ATOM 2363 O O . PHE A 1 300 ? -12.173 1.971 -37.218 1.00 74.69 300 PHE A O 1
ATOM 2370 N N . GLU A 1 301 ? -10.350 1.380 -36.040 1.00 77.12 301 GLU A N 1
ATOM 2371 C CA . GLU A 1 301 ? -10.202 2.651 -35.324 1.00 77.12 301 GLU A CA 1
ATOM 2372 C C . GLU A 1 301 ? -10.011 3.831 -36.291 1.00 77.12 301 GLU A C 1
ATOM 2374 O O . GLU A 1 301 ? -10.640 4.876 -36.124 1.00 77.12 301 GLU A O 1
ATOM 2379 N N . SER A 1 302 ? -9.211 3.664 -37.353 1.00 75.06 302 SER A N 1
ATOM 2380 C CA . SER A 1 302 ? -8.987 4.720 -38.354 1.00 75.06 302 SER A CA 1
ATOM 2381 C C . SER A 1 302 ? -10.235 5.080 -39.165 1.00 75.06 302 SER A C 1
ATOM 2383 O O . SER A 1 302 ? -10.360 6.215 -39.632 1.00 75.06 302 SER A O 1
ATOM 2385 N N . PHE A 1 303 ? -11.169 4.138 -39.311 1.00 71.75 303 PHE A N 1
ATOM 2386 C CA . PHE A 1 303 ? -12.453 4.361 -39.973 1.00 71.75 303 PHE A CA 1
ATOM 2387 C C . PHE A 1 303 ? -13.578 4.736 -38.998 1.00 71.75 303 PHE A C 1
ATOM 2389 O O . PHE A 1 303 ? -14.671 5.063 -39.459 1.00 71.75 303 PHE A O 1
ATOM 2396 N N . GLY A 1 304 ? -13.324 4.719 -37.683 1.00 72.69 304 GLY A N 1
ATOM 2397 C CA . GLY A 1 304 ? -14.340 4.958 -36.655 1.00 72.69 304 GLY A CA 1
ATOM 2398 C C . GLY A 1 304 ? -15.506 3.969 -36.725 1.00 72.69 304 GLY A C 1
ATOM 2399 O O . GLY A 1 304 ? -16.628 4.333 -36.386 1.00 72.69 304 GLY A O 1
ATOM 2400 N N . LEU A 1 305 ? -15.257 2.758 -37.233 1.00 71.94 305 LEU A N 1
ATOM 2401 C CA . LEU A 1 305 ? -16.267 1.719 -37.425 1.00 71.94 305 LEU A CA 1
ATOM 2402 C C . LEU A 1 305 ? -16.101 0.652 -36.350 1.00 71.94 305 LEU A C 1
ATOM 2404 O O . LEU A 1 305 ? -15.019 0.076 -36.219 1.00 71.94 305 LEU A O 1
ATOM 2408 N N . ALA A 1 306 ? -17.179 0.362 -35.624 1.00 75.81 306 ALA A N 1
ATOM 2409 C CA . ALA A 1 306 ? -17.222 -0.806 -34.762 1.00 75.81 306 ALA A CA 1
ATOM 2410 C C . ALA A 1 306 ? -17.233 -2.088 -35.625 1.00 75.81 306 ALA A C 1
ATOM 2412 O O . ALA A 1 306 ? -17.838 -2.094 -36.707 1.00 75.81 306 ALA A O 1
ATOM 2413 N N . PRO A 1 307 ? -16.573 -3.178 -35.195 1.00 69.81 307 PRO A N 1
ATOM 2414 C CA . PRO A 1 307 ? -16.583 -4.444 -35.925 1.00 69.81 307 PRO A CA 1
ATOM 2415 C C . PRO A 1 307 ? -17.996 -4.972 -36.224 1.00 69.81 307 PRO A C 1
ATOM 2417 O O . PRO A 1 307 ? -18.210 -5.534 -37.300 1.00 69.81 307 PRO A O 1
ATOM 2420 N N . GLU A 1 308 ? -18.973 -4.747 -35.334 1.00 75.00 308 GLU A N 1
ATOM 2421 C CA . GLU A 1 308 ? -20.364 -5.162 -35.563 1.00 75.00 308 GLU A CA 1
ATOM 2422 C C . GLU A 1 308 ? -21.018 -4.389 -36.720 1.00 75.00 308 GLU A C 1
ATOM 2424 O O . GLU A 1 308 ? -21.667 -4.985 -37.583 1.00 75.00 308 GLU A O 1
ATOM 2429 N N . ASP A 1 309 ? -20.788 -3.076 -36.795 1.00 75.38 309 ASP A N 1
ATOM 2430 C CA . ASP A 1 309 ? -21.310 -2.224 -37.870 1.00 75.38 309 ASP A CA 1
ATOM 2431 C C . ASP A 1 309 ? -20.688 -2.581 -39.225 1.00 75.38 309 ASP A C 1
ATOM 2433 O O . ASP A 1 309 ? -21.351 -2.553 -40.268 1.00 75.38 309 ASP A O 1
ATOM 2437 N N . PHE A 1 310 ? -19.406 -2.956 -39.217 1.00 72.75 310 PHE A N 1
ATOM 2438 C CA . PHE A 1 310 ? -18.713 -3.428 -40.409 1.00 72.75 310 PHE A CA 1
ATOM 2439 C C . PHE A 1 310 ? -19.292 -4.749 -40.918 1.00 72.75 310 PHE A C 1
ATOM 2441 O O . PHE A 1 310 ? -19.529 -4.878 -42.121 1.00 72.75 310 PHE A O 1
ATOM 2448 N N . LEU A 1 311 ? -19.551 -5.710 -40.026 1.00 70.75 311 LEU A N 1
ATOM 2449 C CA . LEU A 1 311 ? -20.176 -6.984 -40.388 1.00 70.75 311 LEU A CA 1
ATOM 2450 C C . LEU A 1 311 ? -21.585 -6.772 -40.955 1.00 70.75 311 LEU A C 1
ATOM 2452 O O . LEU A 1 311 ? -21.896 -7.312 -42.017 1.00 70.75 311 LEU A O 1
ATOM 2456 N N . ALA A 1 312 ? -22.393 -5.913 -40.329 1.00 75.50 312 ALA A N 1
ATOM 2457 C CA . ALA A 1 312 ? -23.736 -5.588 -40.807 1.00 75.50 312 ALA A CA 1
ATOM 2458 C C . ALA A 1 312 ? -23.728 -4.926 -42.200 1.00 75.50 312 ALA A C 1
ATOM 2460 O O . ALA A 1 312 ? -24.564 -5.236 -43.055 1.00 75.50 312 ALA A O 1
ATOM 2461 N N . GLU A 1 313 ? -22.783 -4.023 -42.479 1.00 70.38 313 GLU A N 1
ATOM 2462 C CA . GLU A 1 313 ? -22.642 -3.451 -43.823 1.00 70.38 313 GLU A CA 1
ATOM 2463 C C . GLU A 1 313 ? -22.072 -4.461 -44.832 1.00 70.38 313 GLU A C 1
ATOM 2465 O O . GLU A 1 313 ? -22.426 -4.403 -46.013 1.00 70.38 313 GLU A O 1
ATOM 2470 N N . LEU A 1 314 ? -21.223 -5.399 -44.402 1.00 69.00 314 LEU A N 1
ATOM 2471 C CA . LEU A 1 314 ? -20.666 -6.451 -45.257 1.00 69.00 314 LEU A CA 1
ATOM 2472 C C . LEU A 1 314 ? -21.741 -7.468 -45.672 1.00 69.00 314 LEU A C 1
ATOM 2474 O O . LEU A 1 314 ? -21.793 -7.835 -46.849 1.00 69.00 314 LEU A O 1
ATOM 2478 N N . GLU A 1 315 ? -22.649 -7.828 -44.761 1.00 71.38 315 GLU A N 1
ATOM 2479 C CA . GLU A 1 315 ? -23.856 -8.608 -45.063 1.00 71.38 315 GLU A CA 1
ATOM 2480 C C . GLU A 1 315 ? -24.772 -7.872 -46.050 1.00 71.38 315 GLU A C 1
ATOM 2482 O O . GLU A 1 315 ? -25.153 -8.437 -47.077 1.00 71.38 315 GLU A O 1
ATOM 2487 N N . LYS A 1 316 ? -25.050 -6.577 -45.827 1.00 74.44 316 LYS A N 1
ATOM 2488 C CA . LYS A 1 316 ? -25.843 -5.757 -46.769 1.00 74.44 316 LYS A CA 1
ATOM 2489 C C . LYS A 1 316 ? -25.182 -5.612 -48.142 1.00 74.44 316 LYS A C 1
ATOM 2491 O O . LYS A 1 316 ? -25.871 -5.528 -49.159 1.00 74.44 316 LYS A O 1
ATOM 2496 N N . ALA A 1 317 ? -23.853 -5.536 -48.197 1.00 70.06 317 ALA A N 1
ATOM 2497 C CA . ALA A 1 317 ? -23.101 -5.413 -49.444 1.00 70.06 317 ALA A CA 1
ATOM 2498 C C . ALA A 1 317 ? -22.995 -6.745 -50.211 1.00 70.06 317 ALA A C 1
ATOM 2500 O O . ALA A 1 317 ? -22.668 -6.739 -51.406 1.00 70.06 317 ALA A O 1
ATOM 2501 N N . GLY A 1 318 ? -23.252 -7.875 -49.545 1.00 67.19 318 GLY A N 1
ATOM 2502 C CA . GLY A 1 318 ? -23.236 -9.234 -50.092 1.00 67.19 318 GLY A CA 1
ATOM 2503 C C . GLY A 1 318 ? -21.843 -9.788 -50.419 1.00 67.19 318 GLY A C 1
ATOM 2504 O O . GLY A 1 318 ? -21.679 -10.999 -50.512 1.00 67.19 318 GLY A O 1
ATOM 2505 N N . ASN A 1 319 ? -20.822 -8.938 -50.604 1.00 70.38 319 ASN A N 1
ATOM 2506 C CA . ASN A 1 319 ? -19.415 -9.339 -50.562 1.00 70.38 319 ASN A CA 1
ATOM 2507 C C . ASN A 1 319 ? -18.485 -8.171 -50.190 1.00 70.38 319 ASN A C 1
ATOM 2509 O O . ASN A 1 319 ? -18.775 -6.999 -50.454 1.00 70.38 319 ASN A O 1
ATOM 2513 N N . ALA A 1 320 ? -17.310 -8.514 -49.655 1.00 65.56 320 ALA A N 1
ATOM 2514 C CA . ALA A 1 320 ? -16.297 -7.557 -49.208 1.00 65.56 320 ALA A CA 1
ATOM 2515 C C . ALA A 1 320 ? -15.841 -6.589 -50.320 1.00 65.56 320 ALA A C 1
ATOM 2517 O O . ALA A 1 320 ? -15.610 -5.407 -50.080 1.00 65.56 320 ALA A O 1
ATOM 2518 N N . LYS A 1 321 ? -15.774 -7.054 -51.573 1.00 65.25 321 LYS A N 1
ATOM 2519 C CA . LYS A 1 321 ? -15.300 -6.262 -52.723 1.00 65.25 321 LYS A CA 1
ATOM 2520 C C . LYS A 1 321 ? -16.233 -5.088 -53.051 1.00 65.25 321 LYS A C 1
ATOM 2522 O O . LYS A 1 321 ? -15.765 -4.025 -53.461 1.00 65.25 321 LYS A O 1
ATOM 2527 N N . LYS A 1 322 ? -17.547 -5.261 -52.872 1.00 66.31 322 LYS A N 1
ATOM 2528 C CA . LYS A 1 322 ? -18.546 -4.187 -53.013 1.00 66.31 322 LYS A CA 1
ATOM 2529 C C . LYS A 1 322 ? -18.479 -3.199 -51.850 1.00 66.31 322 LYS A C 1
ATOM 2531 O O . LYS A 1 322 ? -18.576 -1.996 -52.089 1.00 66.31 322 LYS A O 1
ATOM 2536 N N . LEU A 1 323 ? -18.261 -3.692 -50.631 1.00 66.69 323 LEU A N 1
ATOM 2537 C CA . LEU A 1 323 ? -18.111 -2.855 -49.442 1.00 66.69 323 LEU A CA 1
ATOM 2538 C C . LEU A 1 323 ? -16.888 -1.933 -49.546 1.00 66.69 323 LEU A C 1
ATOM 2540 O O . LEU A 1 323 ? -17.027 -0.720 -49.393 1.00 66.69 323 LEU A O 1
ATOM 2544 N N . PHE A 1 324 ? -15.714 -2.477 -49.884 1.00 64.62 324 PHE A N 1
ATOM 2545 C CA . PHE A 1 324 ? -14.480 -1.690 -49.993 1.00 64.62 324 PHE A CA 1
ATOM 2546 C C . PHE A 1 324 ? -14.590 -0.581 -51.045 1.00 64.62 324 PHE A C 1
ATOM 2548 O O . PHE A 1 324 ? -14.220 0.554 -50.767 1.00 64.62 324 PHE A O 1
ATOM 2555 N N . ARG A 1 325 ? -15.223 -0.844 -52.199 1.00 68.56 325 ARG A N 1
ATOM 2556 C CA . ARG A 1 325 ? -15.503 0.204 -53.201 1.00 68.56 325 ARG A CA 1
ATOM 2557 C C . ARG A 1 325 ? -16.403 1.319 -52.660 1.00 68.56 325 ARG A C 1
ATOM 2559 O O . ARG A 1 325 ? -16.197 2.490 -52.977 1.00 68.56 325 ARG A O 1
ATOM 2566 N N . LYS A 1 326 ? -17.410 0.973 -51.849 1.00 68.88 326 LYS A N 1
ATOM 2567 C CA . LYS A 1 326 ? -18.325 1.943 -51.228 1.00 68.88 326 LYS A CA 1
ATOM 2568 C C . LYS A 1 326 ? -17.586 2.786 -50.180 1.00 68.88 326 LYS A C 1
ATOM 2570 O O . LYS A 1 326 ? -17.699 4.012 -50.226 1.00 68.88 326 LYS A O 1
ATOM 2575 N N . LEU A 1 327 ? -16.774 2.164 -49.324 1.00 66.94 327 LEU A N 1
ATOM 2576 C CA . LEU A 1 327 ? -15.952 2.840 -48.311 1.00 66.94 327 LEU A CA 1
ATOM 2577 C C . LEU A 1 327 ? -14.873 3.742 -48.930 1.00 66.94 327 LEU A C 1
ATOM 2579 O O . LEU A 1 327 ? -14.742 4.890 -48.515 1.00 66.94 327 LEU A O 1
ATOM 2583 N N . GLU A 1 328 ? -14.173 3.303 -49.979 1.00 66.19 328 GLU A N 1
ATOM 2584 C CA . GLU A 1 328 ? -13.215 4.142 -50.722 1.00 66.19 328 GLU A CA 1
ATOM 2585 C C . GLU A 1 328 ? -13.899 5.346 -51.387 1.00 66.19 328 GLU A C 1
ATOM 2587 O O . GLU A 1 328 ? -13.384 6.470 -51.361 1.00 66.19 328 GLU A O 1
ATOM 2592 N N . SER A 1 329 ? -15.104 5.152 -51.937 1.00 69.81 329 SER A N 1
ATOM 2593 C CA . SER A 1 329 ? -15.890 6.248 -52.517 1.00 69.81 329 SER A CA 1
ATOM 2594 C C . SER A 1 329 ? -16.381 7.251 -51.464 1.00 69.81 329 SER A C 1
ATOM 2596 O O . SER A 1 329 ? -16.495 8.442 -51.754 1.00 69.81 329 SER A O 1
ATOM 2598 N N . ALA A 1 330 ? -16.649 6.795 -50.237 1.00 68.00 330 ALA A N 1
ATOM 2599 C CA . ALA A 1 330 ? -17.016 7.655 -49.119 1.00 68.00 330 ALA A CA 1
ATOM 2600 C C . ALA A 1 330 ? -15.788 8.406 -48.585 1.00 68.00 330 ALA A C 1
ATOM 2602 O O . ALA A 1 330 ? -15.828 9.627 -48.469 1.00 68.00 330 ALA A O 1
ATOM 2603 N N . ASN A 1 331 ? -14.666 7.715 -48.367 1.00 61.16 331 ASN A N 1
ATOM 2604 C CA . ASN A 1 331 ? -13.443 8.299 -47.817 1.00 61.16 331 ASN A CA 1
ATOM 2605 C C . ASN A 1 331 ? -12.813 9.344 -48.761 1.00 61.16 331 ASN A C 1
ATOM 2607 O O . ASN A 1 331 ? -12.417 10.428 -48.329 1.00 61.16 331 ASN A O 1
ATOM 2611 N N . SER A 1 332 ? -12.821 9.084 -50.073 1.00 63.91 332 SER A N 1
ATOM 2612 C CA . SER A 1 332 ? -12.380 10.056 -51.088 1.00 63.91 332 SER A CA 1
ATOM 2613 C C . SER A 1 332 ? -13.277 11.301 -51.165 1.00 63.91 332 SER A C 1
ATOM 2615 O O . SER A 1 332 ? -12.783 12.403 -51.420 1.00 63.91 332 SER A O 1
ATOM 2617 N N . LYS A 1 333 ? -14.585 11.175 -50.893 1.00 62.66 333 LYS A N 1
ATOM 2618 C CA . LYS A 1 333 ? -15.494 12.328 -50.757 1.00 62.66 333 LYS A CA 1
ATOM 2619 C C . LYS A 1 333 ? -15.205 13.126 -49.484 1.00 62.66 333 LYS A C 1
ATOM 2621 O O . LYS A 1 333 ? -15.203 14.355 -49.543 1.00 62.66 333 LYS A O 1
ATOM 2626 N N . THR A 1 334 ? -14.910 12.465 -48.366 1.00 55.91 334 THR A N 1
ATOM 2627 C CA . THR A 1 334 ? -14.594 13.120 -47.084 1.00 55.91 334 THR A CA 1
ATOM 2628 C C . THR A 1 334 ? -13.246 13.851 -47.126 1.00 55.91 334 THR A C 1
ATOM 2630 O O . THR A 1 334 ? -13.160 14.988 -46.662 1.00 55.91 334 THR A O 1
ATOM 2633 N N . GLN A 1 335 ? -12.216 13.274 -47.759 1.00 55.34 335 GLN A N 1
ATOM 2634 C CA . GLN A 1 335 ? -10.925 13.946 -47.984 1.00 55.34 335 GLN A CA 1
ATOM 2635 C C . GLN A 1 335 ? -11.046 15.159 -48.917 1.00 55.34 335 GLN A C 1
ATOM 2637 O O . GLN A 1 335 ? -10.514 16.224 -48.608 1.00 55.34 335 GLN A O 1
ATOM 2642 N N . LYS A 1 336 ? -11.821 15.058 -50.008 1.00 56.81 336 LYS A N 1
ATOM 2643 C CA . LYS A 1 336 ? -12.099 16.209 -50.891 1.00 56.81 336 LYS A CA 1
ATOM 2644 C C . LYS A 1 336 ? -12.874 17.329 -50.196 1.00 56.81 336 LYS A C 1
ATOM 2646 O O . LYS A 1 336 ? -12.735 18.485 -50.584 1.00 56.81 336 LYS A O 1
ATOM 2651 N N . LYS A 1 337 ? -13.685 17.003 -49.184 1.00 52.94 337 LYS A N 1
ATOM 2652 C CA . LYS A 1 337 ? -14.415 17.988 -48.373 1.00 52.94 337 LYS A CA 1
ATOM 2653 C C . LYS A 1 337 ? -13.507 18.668 -47.340 1.00 52.94 337 LYS A C 1
ATOM 2655 O O . LYS A 1 337 ? -13.680 19.853 -47.103 1.00 52.94 337 LYS A O 1
ATOM 2660 N N . LYS A 1 338 ? -12.511 17.955 -46.794 1.00 52.22 338 LYS A N 1
ATOM 2661 C CA . LYS A 1 338 ? -11.489 18.512 -45.885 1.00 52.22 338 LYS A CA 1
ATOM 2662 C C . LYS A 1 338 ? -10.434 19.384 -46.584 1.00 52.22 338 LYS A C 1
ATOM 2664 O O . LYS A 1 338 ? -9.903 20.273 -45.944 1.00 52.22 338 LYS A O 1
ATOM 2669 N N . MET A 1 339 ? -10.153 19.174 -47.875 1.00 50.34 339 MET A N 1
ATOM 2670 C CA . MET A 1 339 ? -9.249 20.037 -48.668 1.00 50.34 339 MET A CA 1
ATOM 2671 C C . MET A 1 339 ? -9.926 21.286 -49.267 1.00 50.34 339 MET A C 1
ATOM 2673 O O . MET A 1 339 ? -9.274 22.054 -49.968 1.00 50.34 339 MET A O 1
ATOM 2677 N N . LYS A 1 340 ? -11.234 21.471 -49.053 1.00 49.00 340 LYS A N 1
ATOM 2678 C CA . LYS A 1 340 ? -12.016 22.616 -49.557 1.00 49.00 340 LYS A CA 1
ATOM 2679 C C . LYS A 1 340 ? -12.486 23.571 -48.449 1.00 49.00 340 LYS A C 1
ATOM 2681 O O . LYS A 1 340 ? -13.379 24.376 -48.705 1.00 49.00 340 LYS A O 1
ATOM 2686 N N . ILE A 1 341 ? -11.922 23.455 -47.248 1.00 42.38 341 ILE A N 1
ATOM 2687 C CA . ILE A 1 341 ? -12.145 24.376 -46.126 1.00 42.38 341 ILE A CA 1
ATOM 2688 C C . ILE A 1 341 ? -10.867 25.168 -45.910 1.00 42.38 341 ILE A C 1
ATOM 2690 O O . ILE A 1 341 ? -9.798 24.515 -45.903 1.00 42.38 341 ILE A O 1
#

Sequence (341 aa):
MRKPHSDETRNDIVEKYILGESVREIHDSTGVSVGSISEYINDFSSKIDKKSIDAMHDFFKIIRKNGMQPKDAFYGHVIFSILLKHKLDPKQINSFVEFVLSMAQQNGLSAESLIEICKTVSAIQSQSNVSLEEIESHCTELVKNKSELETSVEKLSEQYKQSQNALSVRLKKNNLTEQQVEKITNTLKFLESIGFDLTDADSACNMLQNAKSQGYDVSKICSRISKDESIDLALHEKQSKLDEIEKMIGELGKKYDDMSLRHENLVLRHKSMAESIASVDALGKSGVSEKDLAAWQKTFESFGLAPEDFLAELEKAGNAKKLFRKLESANSKTQKKKMKI

Radius of gyration: 46.49 Å; chains: 1; bounding box: 102×48×116 Å

Organism: NCBI:txid859350

pLDDT: mean 80.67, std 10.2, range [42.38, 93.56]

Secondary structure (DSSP, 8-state):
-PPPPPHHHHHHHHHHHHTT--HHHHHHHH---HHHHHHHHHHHHHHTTHHHHHHHHHHHHHHHHTT--HHHHHHHHHHHHHHHHTT--HHHHHHHHHHHHHHHHHTT--HHHHHHHHHHHHHHHHH-SS-GGGHHHHHHHHHHHHHHHHHHHHHHHHHHHHHHHHHHHHHHHTT--HHHHHHHHHHHHHHHHTT--GGGHHHHHHHHHHHHHTT--HHHHHHHHHHHHHHHHHHHHHHHHHHHHHHHHHHHHHHHHHHHHHHHHHHHHHHHHHHHHHHHHHHHHTT--HHHHHHHHHHHHHHT--HHHHHHHHHHHSSHHHHHHHHHHHHHHHHHHHTT-

Foldseek 3Di:
DDDDDDVVLLVVLLVCQLLQDDLVNNCVVSVDDSVSSVVSNVVVCVVPPVVVSVVSNVVNNVCVVVVHGPVVVVVVVVVVVVCVVVVHDPVCVVVVVVVVCVVCVVVVHHPVNVVVVVVVVVVVCVVDPADPVCVVVVVVVVVVVVVVVVVVVVVVVVVVVVVVVVVVVVCVVVVHDPVRVVVVVVVQVVCVVVVHDPVCVVVVVVVLVVCVVVPHPSVVVVVVVVVVVVVVVVVVVVVVVVVVVVVVVVVVVVVVVVVVVVVVVVVVVVVVVVVVVVVVVVCVVVVQDPVNVVVVVVVCVVLVHDPVNVVVVCVVLVHPVSVVVVSVVVVVVVVVVVVVD